Protein AF-A0A453S1I5-F1 (afdb_monomer_lite)

Foldseek 3Di:
DDDDPPPPVVVVVPDDDPVVVLVVVLVVLVVVLVVVLVVCVVVLNLVVSQVVLVVSCVVNDPDLQAQDLSLLSNLVSCVSVVVLVSNVVSLVGHHDHYDDLVSLLSNLLSNLVSCVSVVVLVSSLVSLLCNLQPDDPDDDPSNLLSVLVNLLSCCLPVVARDDRDPNRDPNSNVVSCVSNVLSVVLSVQSVVLDLVSSVVSCVVCVVVCVVSVNNVSSVSSSVSSLVVQVVVCVVVDVDDQLVRSCVSNVHPDSVVSVVSVVVNVVVCVVVVPD

pLDDT: mean 84.27, std 15.62, range [31.03, 96.5]

Organism: Aegilops tauschii subsp. strangulata (NCBI:txid200361)

Secondary structure (DSSP, 8-state):
-PPP--SSSSGGGSSS-HHHHHHHHHHHHHHHHHHHHHHHHHTT-THHHHHHHHHHHHHH-SSTTEE-HHHHHHHHHHHHTT-HHHHHHHHSS---EES-HHHHHHHHHHHHHHHHHTT-HHHHHHHHHHHHHS--SS--HHHHHHHHHHHHHHHHHTSSPPPPPTTS-HHHHHHHHHHTHHHHHHHHHHHT--HHHHHHHHHHTHHHHHHTT-HHHHHHHHHHHHHHHHHHHHHH-SS--HHHHHHHTT-S-HHHHHHHHHHHHHHHHHHT--

Structure (mmCIF, N/CA/C/O backbone):
data_AF-A0A453S1I5-F1
#
_entry.id   AF-A0A453S1I5-F1
#
loop_
_atom_site.group_PDB
_atom_site.id
_atom_site.type_symbol
_atom_site.label_atom_id
_atom_site.label_alt_id
_atom_site.label_comp_id
_atom_site.label_asym_id
_atom_site.label_entity_id
_atom_site.label_seq_id
_atom_site.pdbx_PDB_ins_code
_atom_site.Cartn_x
_atom_site.Cartn_y
_atom_site.Cartn_z
_atom_site.occupancy
_atom_site.B_iso_or_equiv
_atom_site.auth_seq_id
_atom_site.auth_comp_id
_atom_site.auth_asym_id
_atom_site.auth_atom_id
_atom_site.pdbx_PDB_model_num
ATOM 1 N N . MET A 1 1 ? 29.021 0.061 -60.636 1.00 33.00 1 MET A N 1
ATOM 2 C CA . MET A 1 1 ? 29.621 -1.187 -60.122 1.00 33.00 1 MET A CA 1
ATOM 3 C C . MET A 1 1 ? 29.792 -1.017 -58.623 1.00 33.00 1 MET A C 1
ATOM 5 O O . MET A 1 1 ? 30.740 -0.377 -58.191 1.00 33.00 1 MET A O 1
ATOM 9 N N . CYS A 1 2 ? 28.789 -1.451 -57.859 1.00 31.03 2 CYS A N 1
ATOM 10 C CA . CYS A 1 2 ? 28.791 -1.376 -56.400 1.00 31.03 2 CYS A CA 1
ATOM 11 C C . CYS A 1 2 ? 29.617 -2.536 -55.847 1.00 31.03 2 CYS A C 1
ATOM 13 O O . CYS A 1 2 ? 29.356 -3.690 -56.179 1.00 31.03 2 CYS A O 1
ATOM 15 N N . VAL A 1 3 ? 30.615 -2.215 -55.030 1.00 35.34 3 VAL A N 1
ATOM 16 C CA . VAL A 1 3 ? 31.376 -3.195 -54.252 1.00 35.34 3 VAL A CA 1
ATOM 17 C C . VAL A 1 3 ? 30.499 -3.638 -53.065 1.00 35.34 3 VAL A C 1
ATOM 19 O O . VAL A 1 3 ? 29.876 -2.767 -52.452 1.00 35.34 3 VAL A O 1
ATOM 22 N N . PRO A 1 4 ? 30.389 -4.939 -52.734 1.00 39.00 4 PRO A N 1
ATOM 23 C CA . PRO A 1 4 ? 29.477 -5.413 -51.692 1.00 39.00 4 PRO A CA 1
ATOM 24 C C . PRO A 1 4 ? 29.973 -5.061 -50.281 1.00 39.00 4 PRO A C 1
ATOM 26 O O . PRO A 1 4 ? 31.120 -5.328 -49.923 1.00 39.00 4 PRO A O 1
ATOM 29 N N . CYS A 1 5 ? 29.076 -4.510 -49.462 1.00 37.03 5 CYS A N 1
ATOM 30 C CA . CYS A 1 5 ? 29.245 -4.208 -48.036 1.00 37.03 5 CYS A CA 1
ATOM 31 C C . CYS A 1 5 ? 29.129 -5.457 -47.130 1.00 37.03 5 CYS A C 1
ATOM 33 O O . CYS A 1 5 ? 28.515 -5.380 -46.072 1.00 37.03 5 CYS A O 1
ATOM 35 N N . ASP A 1 6 ? 29.719 -6.596 -47.498 1.00 37.53 6 ASP A N 1
ATOM 36 C CA . ASP A 1 6 ? 29.609 -7.832 -46.694 1.00 37.53 6 ASP A CA 1
ATOM 37 C C . ASP A 1 6 ? 30.812 -8.095 -45.769 1.00 37.53 6 ASP A C 1
ATOM 39 O O . ASP A 1 6 ? 30.768 -8.984 -44.924 1.00 37.53 6 ASP A O 1
ATOM 43 N N . TYR A 1 7 ? 31.869 -7.277 -45.830 1.00 33.84 7 TYR A N 1
ATOM 44 C CA . TYR A 1 7 ? 33.097 -7.511 -45.049 1.00 33.84 7 TYR A CA 1
ATOM 45 C C . TYR A 1 7 ? 33.178 -6.799 -43.684 1.00 33.84 7 TYR A C 1
ATOM 47 O O . TYR A 1 7 ? 34.130 -7.010 -42.936 1.00 33.84 7 TYR A O 1
ATOM 55 N N . GLN A 1 8 ? 32.193 -5.972 -43.314 1.00 37.44 8 GLN A N 1
ATOM 56 C CA . GLN A 1 8 ? 32.179 -5.268 -42.014 1.00 37.44 8 GLN A CA 1
ATOM 57 C C . GLN A 1 8 ? 31.390 -6.012 -40.919 1.00 37.44 8 GLN A C 1
ATOM 59 O O . GLN A 1 8 ? 31.561 -5.716 -39.737 1.00 37.44 8 GLN A O 1
ATOM 64 N N . ILE A 1 9 ? 30.567 -7.007 -41.275 1.00 41.44 9 ILE A N 1
ATOM 65 C CA . ILE A 1 9 ? 29.753 -7.757 -40.300 1.00 41.44 9 ILE A CA 1
ATOM 66 C C . ILE A 1 9 ? 30.555 -8.899 -39.645 1.00 41.44 9 ILE A C 1
ATOM 68 O O . ILE A 1 9 ? 30.316 -9.224 -38.481 1.00 41.44 9 ILE A O 1
ATOM 72 N N . GLU A 1 10 ? 31.565 -9.462 -40.316 1.00 34.84 10 GLU A N 1
ATOM 73 C CA . GLU A 1 10 ? 32.378 -10.539 -39.728 1.00 34.84 10 GLU A CA 1
ATOM 74 C C . GLU A 1 10 ? 33.423 -10.064 -38.707 1.00 34.84 10 GLU A C 1
ATOM 76 O O . GLU A 1 10 ? 33.754 -10.815 -37.787 1.00 34.84 10 GLU A O 1
ATOM 81 N N . LEU A 1 11 ? 33.889 -8.809 -38.766 1.00 37.41 11 LEU A N 1
ATOM 82 C CA . LEU A 1 11 ? 34.898 -8.325 -37.811 1.00 37.41 11 LEU A CA 1
ATOM 83 C C . LEU A 1 11 ? 34.343 -8.098 -36.393 1.00 37.41 11 LEU A C 1
ATOM 85 O O . LEU A 1 11 ? 35.086 -8.196 -35.415 1.00 37.41 11 LEU A O 1
ATOM 89 N N . PHE A 1 12 ? 33.034 -7.867 -36.243 1.00 39.38 12 PHE A N 1
ATOM 90 C CA . PHE A 1 12 ? 32.409 -7.719 -34.921 1.00 39.38 12 PHE A CA 1
ATOM 91 C C . PHE A 1 12 ? 32.260 -9.046 -34.163 1.00 39.38 12 PHE A C 1
ATOM 93 O O . PHE A 1 12 ? 32.072 -9.037 -32.944 1.00 39.38 12 PHE A O 1
ATOM 100 N N . ARG A 1 13 ? 32.385 -10.193 -34.847 1.00 40.38 13 ARG A N 1
ATOM 101 C CA . ARG A 1 13 ? 32.317 -11.521 -34.216 1.00 40.38 13 ARG A CA 1
ATOM 102 C C . ARG A 1 13 ? 33.610 -11.946 -33.513 1.00 40.38 13 ARG A C 1
ATOM 104 O O . ARG A 1 13 ? 33.546 -12.878 -32.717 1.00 40.38 13 ARG A O 1
ATOM 111 N N . PHE A 1 14 ? 34.744 -11.279 -33.754 1.00 42.91 14 PHE A N 1
ATOM 112 C CA . PHE A 1 14 ? 36.062 -11.786 -33.334 1.00 42.91 14 PHE A CA 1
ATOM 113 C C . PHE A 1 14 ? 36.835 -10.955 -32.293 1.00 42.91 14 PHE A C 1
ATOM 115 O O . PHE A 1 14 ? 37.891 -11.402 -31.856 1.00 42.91 14 PHE A O 1
ATOM 122 N N . VAL A 1 15 ? 36.341 -9.793 -31.840 1.00 48.66 15 VAL A N 1
ATOM 123 C CA . VAL A 1 15 ? 37.152 -8.878 -30.991 1.00 48.66 15 VAL A CA 1
ATOM 124 C C . VAL A 1 15 ? 36.616 -8.680 -29.563 1.00 48.66 15 VAL A C 1
ATOM 126 O O . VAL A 1 15 ? 37.317 -8.146 -28.705 1.00 48.66 15 VAL A O 1
ATOM 129 N N . LEU A 1 16 ? 35.414 -9.162 -29.233 1.00 41.72 16 LEU A N 1
ATOM 130 C CA . LEU A 1 16 ? 34.872 -9.041 -27.874 1.00 41.72 16 LEU A CA 1
ATOM 131 C C . LEU A 1 16 ? 34.527 -10.420 -27.289 1.00 41.72 16 LEU A C 1
ATOM 133 O O . LEU A 1 16 ? 33.795 -11.175 -27.925 1.00 41.72 16 LEU A O 1
ATOM 137 N N . PRO A 1 17 ? 35.008 -10.765 -26.074 1.00 50.12 17 PRO A N 1
ATOM 138 C CA . PRO A 1 17 ? 34.586 -11.983 -25.392 1.00 50.12 17 PRO A CA 1
ATOM 139 C C . PRO A 1 17 ? 33.056 -12.034 -25.327 1.00 50.12 17 PRO A C 1
ATOM 141 O O . PRO A 1 17 ? 32.424 -11.008 -25.077 1.00 50.12 17 PRO A O 1
ATOM 144 N N . ARG A 1 18 ? 32.452 -13.215 -25.523 1.00 49.75 18 ARG A N 1
ATOM 145 C CA . ARG A 1 18 ? 30.986 -13.431 -25.525 1.00 49.75 18 ARG A CA 1
ATOM 146 C C . ARG A 1 18 ? 30.254 -12.707 -24.378 1.00 49.75 18 ARG A C 1
ATOM 148 O O . ARG A 1 18 ? 29.182 -12.161 -24.606 1.00 49.75 18 ARG A O 1
ATOM 155 N N . ALA A 1 19 ? 30.876 -12.627 -23.198 1.00 51.28 19 ALA A N 1
ATOM 156 C CA . ALA A 1 19 ? 30.374 -11.909 -22.021 1.00 51.28 19 ALA A CA 1
ATOM 157 C C . ALA A 1 19 ? 30.339 -10.366 -22.164 1.00 51.28 19 ALA A C 1
ATOM 159 O O . ALA A 1 19 ? 29.473 -9.698 -21.606 1.00 51.28 19 ALA A O 1
ATOM 160 N N . LYS A 1 20 ? 31.261 -9.763 -22.927 1.00 47.16 20 LYS A N 1
ATOM 161 C CA . LYS A 1 20 ? 31.232 -8.320 -23.235 1.00 47.16 20 LYS A CA 1
ATOM 162 C C . LYS A 1 20 ? 30.172 -7.986 -24.286 1.00 47.16 20 LYS A C 1
ATOM 164 O O . LYS A 1 20 ? 29.556 -6.930 -24.193 1.00 47.16 20 LYS A O 1
ATOM 169 N N . LEU A 1 21 ? 29.929 -8.883 -25.245 1.00 53.25 21 LEU A N 1
ATOM 170 C CA . LEU A 1 21 ? 28.853 -8.738 -26.237 1.00 53.25 21 LEU A CA 1
ATOM 171 C C . LEU A 1 21 ? 27.463 -8.877 -25.598 1.00 53.25 21 LEU A C 1
ATOM 173 O O . LEU A 1 21 ? 26.580 -8.079 -25.909 1.00 53.25 21 LEU A O 1
ATOM 177 N N . SER A 1 22 ? 27.278 -9.820 -24.665 1.00 61.75 22 SER A N 1
ATOM 178 C CA . SER A 1 22 ? 26.026 -9.945 -23.904 1.00 61.75 22 SER A CA 1
ATOM 179 C C . SER A 1 22 ? 25.762 -8.712 -23.037 1.00 61.75 22 SER A C 1
ATOM 181 O O . SER A 1 22 ? 24.656 -8.179 -23.066 1.00 61.75 22 SER A O 1
ATOM 183 N N . ASN A 1 23 ? 26.780 -8.185 -22.350 1.00 67.88 23 ASN A N 1
ATOM 184 C CA . ASN A 1 23 ? 26.629 -6.974 -21.537 1.00 67.88 23 ASN A CA 1
ATOM 185 C C . ASN A 1 23 ? 26.355 -5.723 -22.383 1.00 67.88 23 ASN A C 1
ATOM 187 O O . ASN A 1 23 ? 25.530 -4.895 -22.002 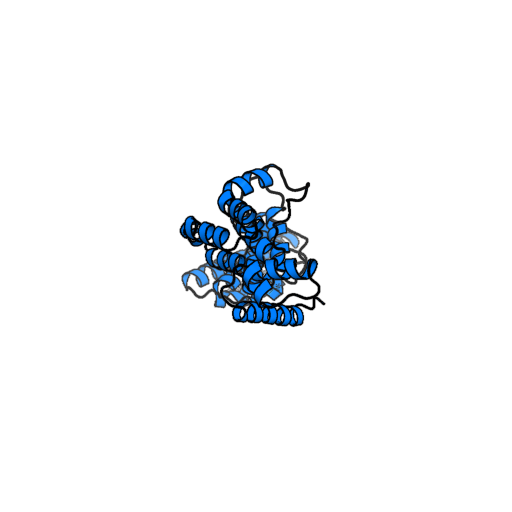1.00 67.88 23 ASN A O 1
ATOM 191 N N . LEU A 1 24 ? 26.989 -5.592 -23.553 1.00 74.38 24 LEU A N 1
ATOM 192 C CA . LEU A 1 24 ? 26.718 -4.483 -24.471 1.00 74.38 24 LEU A CA 1
ATOM 193 C C . LEU A 1 24 ? 25.280 -4.533 -25.006 1.00 74.38 24 LEU A C 1
ATOM 195 O O . LEU A 1 24 ? 24.612 -3.501 -25.072 1.00 74.38 24 LEU A O 1
ATOM 199 N N . PHE A 1 25 ? 24.785 -5.730 -25.335 1.00 80.12 25 PHE A N 1
ATOM 200 C CA . PHE A 1 25 ? 23.399 -5.937 -25.747 1.00 80.12 25 PHE A CA 1
ATOM 201 C C . PHE A 1 25 ? 22.411 -5.565 -24.633 1.00 80.12 25 PHE A C 1
ATOM 203 O O . PHE A 1 25 ? 21.478 -4.803 -24.883 1.00 80.12 25 PHE A O 1
ATOM 210 N N . VAL A 1 26 ? 22.640 -6.022 -23.396 1.00 81.25 26 VAL A N 1
ATOM 211 C CA . VAL A 1 26 ? 21.802 -5.661 -22.239 1.00 81.25 26 VAL A CA 1
ATOM 212 C C . VAL A 1 26 ? 21.777 -4.144 -22.042 1.00 81.25 26 VAL A C 1
ATOM 214 O O . VAL A 1 26 ? 20.698 -3.560 -21.976 1.00 81.25 26 VAL A O 1
ATOM 217 N N . CYS A 1 27 ? 22.933 -3.475 -22.052 1.00 82.25 27 CYS A N 1
ATOM 218 C CA . CYS A 1 27 ? 23.012 -2.015 -21.944 1.00 82.25 27 CYS A CA 1
ATOM 219 C C . CYS A 1 27 ? 22.236 -1.287 -23.054 1.00 82.25 27 CYS A C 1
ATOM 221 O O . CYS A 1 27 ? 21.551 -0.300 -22.778 1.00 82.25 27 CYS A O 1
ATOM 223 N N . ALA A 1 28 ? 22.302 -1.775 -24.296 1.00 85.44 28 ALA A N 1
ATOM 224 C CA . ALA A 1 28 ? 21.557 -1.198 -25.411 1.00 85.44 28 ALA A CA 1
ATOM 225 C C . ALA A 1 28 ? 20.039 -1.340 -25.216 1.00 85.44 28 ALA A C 1
ATOM 227 O O . ALA A 1 28 ? 19.308 -0.359 -25.363 1.00 85.44 28 ALA A O 1
ATOM 228 N N . VAL A 1 29 ? 19.560 -2.524 -24.818 1.00 87.06 29 VAL A N 1
ATOM 229 C CA . VAL A 1 29 ? 18.128 -2.756 -24.564 1.00 87.06 29 VAL A CA 1
ATOM 230 C C . VAL A 1 29 ? 17.637 -1.926 -23.377 1.00 87.06 29 VAL A C 1
ATOM 232 O O . VAL A 1 29 ? 16.562 -1.331 -23.462 1.00 87.06 29 VAL A O 1
ATOM 235 N N . LEU A 1 30 ? 18.429 -1.808 -22.306 1.00 87.38 30 LEU A N 1
ATOM 236 C CA . LEU A 1 30 ? 18.124 -0.923 -21.177 1.00 87.38 30 LEU A CA 1
ATOM 237 C C . LEU A 1 30 ? 17.976 0.536 -21.629 1.00 87.38 30 LEU A C 1
ATOM 239 O O . LEU A 1 30 ? 17.040 1.216 -21.210 1.00 87.38 30 LEU A O 1
ATOM 243 N N . ASN A 1 31 ? 18.860 1.014 -22.509 1.00 88.62 31 ASN A N 1
ATOM 244 C CA . ASN A 1 31 ? 18.779 2.376 -23.029 1.00 88.62 31 ASN A CA 1
ATOM 245 C C . ASN A 1 31 ? 17.524 2.589 -23.888 1.00 88.62 31 ASN A C 1
ATOM 247 O O . ASN A 1 31 ? 16.820 3.580 -23.708 1.00 88.62 31 ASN A O 1
ATOM 251 N N . VAL A 1 32 ? 17.194 1.637 -24.766 1.00 91.44 32 VAL A N 1
ATOM 252 C CA . VAL A 1 32 ? 15.965 1.688 -25.578 1.00 91.44 32 VAL A CA 1
ATOM 253 C C . VAL A 1 32 ? 14.719 1.707 -24.691 1.00 91.44 32 VAL A C 1
ATOM 255 O O . VAL A 1 32 ? 13.830 2.526 -24.912 1.00 91.44 32 VAL A O 1
ATOM 258 N N . CYS A 1 33 ? 14.659 0.864 -23.657 1.00 91.75 33 CYS A N 1
ATOM 259 C CA . CYS A 1 33 ? 13.536 0.850 -22.715 1.00 91.75 33 CYS A CA 1
ATOM 260 C C . CYS A 1 33 ? 13.411 2.176 -21.958 1.00 91.75 33 CYS A C 1
ATOM 262 O O . CYS A 1 33 ? 12.302 2.682 -21.790 1.00 91.75 33 CYS A O 1
ATOM 264 N N . ARG A 1 34 ? 14.539 2.778 -21.567 1.00 90.94 34 ARG A N 1
ATOM 265 C CA . ARG A 1 34 ? 14.565 4.084 -20.902 1.00 90.94 34 ARG A CA 1
ATOM 266 C C . ARG A 1 34 ? 14.057 5.202 -21.811 1.00 90.94 34 ARG A C 1
ATOM 268 O O . ARG A 1 34 ? 13.266 6.026 -21.357 1.00 90.94 34 ARG A O 1
ATOM 275 N N . VAL A 1 35 ? 14.485 5.232 -23.075 1.00 93.12 35 VAL A N 1
ATOM 276 C CA . VAL A 1 35 ? 13.990 6.203 -24.067 1.00 93.12 35 VAL A CA 1
ATOM 277 C C . VAL A 1 35 ? 12.496 5.997 -24.294 1.00 93.12 35 VAL A C 1
ATOM 279 O O . VAL A 1 35 ? 11.731 6.945 -24.159 1.00 93.12 35 VAL A O 1
ATOM 282 N N . LEU A 1 36 ? 12.058 4.753 -24.519 1.00 92.75 36 LEU A N 1
ATOM 283 C CA . LEU A 1 36 ? 10.642 4.425 -24.682 1.00 92.75 36 LEU A CA 1
ATOM 284 C C . LEU A 1 36 ? 9.811 4.893 -23.484 1.00 92.75 36 LEU A C 1
ATOM 286 O O . LEU A 1 36 ? 8.762 5.499 -23.674 1.00 92.75 36 LEU A O 1
ATOM 290 N N . LYS A 1 37 ? 10.281 4.639 -22.258 1.00 92.62 37 LYS A N 1
ATOM 291 C CA . LYS A 1 37 ? 9.646 5.111 -21.025 1.00 92.62 37 LYS A CA 1
ATOM 292 C C . LYS A 1 37 ? 9.493 6.632 -21.040 1.00 92.62 37 LYS A C 1
ATOM 294 O O . LYS A 1 37 ? 8.402 7.123 -20.774 1.00 92.62 37 LYS A O 1
ATOM 299 N N . ASN A 1 38 ? 10.556 7.370 -21.353 1.00 93.00 38 ASN A N 1
ATOM 300 C CA . ASN A 1 38 ? 10.517 8.832 -21.385 1.00 93.00 38 ASN A CA 1
ATOM 301 C C . ASN A 1 38 ? 9.509 9.352 -22.423 1.00 93.00 38 ASN A C 1
ATOM 303 O O . ASN A 1 38 ? 8.712 10.226 -22.097 1.00 93.00 38 ASN A O 1
ATOM 307 N N . GLU A 1 39 ? 9.475 8.762 -23.618 1.00 94.19 39 GLU A N 1
ATOM 308 C CA . GLU A 1 39 ? 8.518 9.119 -24.674 1.00 94.19 39 GLU A CA 1
ATOM 309 C C . GLU A 1 39 ? 7.068 8.856 -24.252 1.00 94.19 39 GLU A C 1
ATOM 311 O O . GLU A 1 39 ? 6.207 9.730 -24.353 1.00 94.19 39 GLU A O 1
ATOM 316 N N . VAL A 1 40 ? 6.766 7.670 -23.707 1.00 94.19 40 VAL A N 1
ATOM 317 C CA . VAL A 1 40 ? 5.390 7.368 -23.271 1.00 94.19 40 VAL A CA 1
ATOM 318 C C . VAL A 1 40 ? 4.958 8.204 -22.064 1.00 94.19 40 VAL A C 1
ATOM 320 O O . VAL A 1 40 ? 3.759 8.433 -21.901 1.00 94.19 40 VAL A O 1
ATOM 323 N N . MET A 1 41 ? 5.903 8.679 -21.241 1.00 92.69 41 MET A N 1
ATOM 324 C CA . MET A 1 41 ? 5.628 9.668 -20.192 1.00 92.69 41 MET A CA 1
ATOM 325 C C . MET A 1 41 ? 5.296 11.038 -20.786 1.00 92.69 41 MET A C 1
ATOM 327 O O . MET A 1 41 ? 4.296 11.626 -20.390 1.00 92.69 41 MET A O 1
ATOM 331 N N . GLN A 1 42 ? 6.077 11.529 -21.753 1.00 94.31 42 GLN A N 1
ATOM 332 C CA . GLN A 1 42 ? 5.811 12.816 -22.412 1.00 94.31 42 GLN A CA 1
ATOM 333 C C . GLN A 1 42 ? 4.462 12.824 -23.140 1.00 94.31 42 GLN A C 1
ATOM 335 O O . GLN A 1 42 ? 3.734 13.811 -23.100 1.00 94.31 42 GLN A O 1
ATOM 340 N N . LEU A 1 43 ? 4.091 11.695 -23.746 1.00 93.38 43 LEU A N 1
ATOM 341 C CA . LEU A 1 43 ? 2.804 11.516 -24.420 1.00 93.38 43 LEU A CA 1
ATOM 342 C C . LEU A 1 43 ? 1.628 11.257 -23.459 1.00 93.38 43 LEU A C 1
ATOM 344 O O . LEU A 1 43 ? 0.516 11.021 -23.929 1.00 93.38 43 LEU A O 1
ATOM 348 N N . ASN A 1 44 ? 1.848 11.244 -22.136 1.00 91.81 44 ASN A N 1
ATOM 349 C CA . ASN A 1 44 ? 0.849 10.879 -21.121 1.00 91.81 44 ASN A CA 1
ATOM 350 C C . ASN A 1 44 ? 0.144 9.532 -21.402 1.00 91.81 44 ASN A C 1
ATOM 352 O O . ASN A 1 44 ? -1.024 9.333 -21.064 1.00 91.81 44 ASN A O 1
ATOM 356 N N . ALA A 1 45 ? 0.855 8.576 -22.010 1.00 93.50 45 ALA A N 1
ATOM 357 C CA . ALA A 1 45 ? 0.325 7.279 -22.435 1.00 93.50 45 ALA A CA 1
ATOM 358 C C . ALA A 1 45 ? 1.124 6.096 -21.838 1.00 93.50 45 ALA A C 1
ATOM 360 O O . ALA A 1 45 ? 1.592 5.232 -22.590 1.00 93.50 45 ALA A O 1
ATOM 361 N N . PRO A 1 46 ? 1.246 5.989 -20.493 1.00 91.44 46 PRO A N 1
ATOM 362 C CA . PRO A 1 46 ? 2.072 4.984 -19.806 1.00 91.44 46 PRO A CA 1
ATOM 363 C C . PRO A 1 46 ? 1.735 3.538 -20.195 1.00 91.44 46 PRO A C 1
ATOM 365 O O . PRO A 1 46 ? 2.611 2.675 -20.236 1.00 91.44 46 PRO A O 1
ATOM 368 N N . ILE A 1 47 ? 0.469 3.278 -20.538 1.00 92.56 47 ILE A N 1
ATOM 369 C CA . ILE A 1 47 ? -0.029 1.953 -20.922 1.00 92.56 47 ILE A CA 1
ATOM 370 C C . ILE A 1 47 ? 0.697 1.370 -22.143 1.00 92.56 47 ILE A C 1
ATOM 372 O O . ILE A 1 47 ? 0.881 0.156 -22.225 1.00 92.56 47 ILE A O 1
ATOM 376 N N . ARG A 1 48 ? 1.167 2.222 -23.066 1.00 92.44 48 ARG A N 1
ATOM 377 C CA . ARG A 1 48 ? 1.858 1.789 -24.291 1.00 92.44 48 ARG A CA 1
ATOM 378 C C . ARG A 1 48 ? 3.226 1.168 -24.005 1.00 92.44 48 ARG A C 1
ATOM 380 O O . ARG A 1 48 ? 3.680 0.333 -24.779 1.00 92.44 48 ARG A O 1
ATOM 387 N N . GLY A 1 49 ? 3.861 1.529 -22.888 1.00 91.88 49 GLY A N 1
ATOM 388 C CA . GLY A 1 49 ? 5.158 0.977 -22.493 1.00 91.88 49 GLY A CA 1
ATOM 389 C C . GLY A 1 49 ? 5.076 -0.362 -21.752 1.00 91.88 49 GLY A C 1
ATOM 390 O O . GLY A 1 49 ? 6.072 -1.075 -21.695 1.00 91.88 49 GLY A O 1
ATOM 391 N N . ILE A 1 50 ? 3.906 -0.760 -21.233 1.00 92.50 50 ILE A N 1
ATOM 392 C CA . ILE A 1 50 ? 3.765 -1.956 -20.379 1.00 92.50 50 ILE A CA 1
ATOM 393 C C . ILE A 1 50 ? 4.146 -3.239 -21.125 1.00 92.50 50 ILE A C 1
ATOM 395 O O . ILE A 1 50 ? 4.983 -4.006 -20.654 1.00 92.50 50 ILE A O 1
ATOM 399 N N . ALA A 1 51 ? 3.544 -3.491 -22.290 1.00 92.19 51 ALA A N 1
ATOM 400 C CA . ALA A 1 51 ? 3.799 -4.716 -23.052 1.00 92.19 51 ALA A CA 1
ATOM 401 C C . ALA A 1 51 ? 5.267 -4.831 -23.523 1.00 92.19 51 ALA A C 1
ATOM 403 O O . ALA A 1 51 ? 5.869 -5.883 -23.287 1.00 92.19 51 ALA A O 1
ATOM 404 N N . PRO A 1 52 ? 5.863 -3.779 -24.124 1.00 92.38 52 PRO A N 1
ATOM 405 C CA . PRO A 1 52 ? 7.272 -3.785 -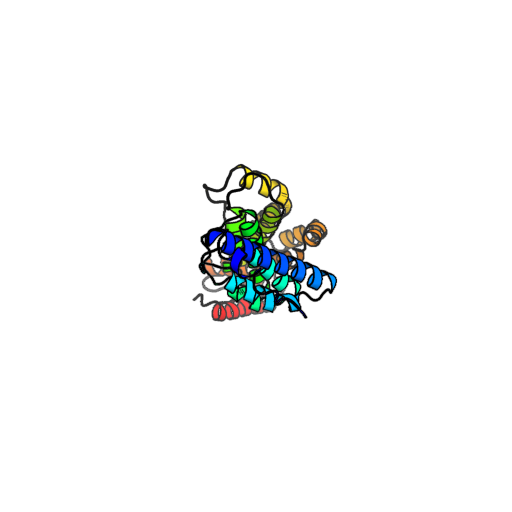24.510 1.00 92.38 52 PRO A CA 1
ATOM 406 C C . PRO A 1 52 ? 8.225 -3.998 -23.330 1.00 92.38 52 PRO A C 1
ATOM 408 O O . PRO A 1 52 ? 9.104 -4.855 -23.419 1.00 92.38 52 PRO A O 1
ATOM 411 N N . LEU A 1 53 ? 8.035 -3.288 -22.209 1.00 91.56 53 LEU A N 1
ATOM 412 C CA . LEU A 1 53 ? 8.914 -3.439 -21.044 1.00 91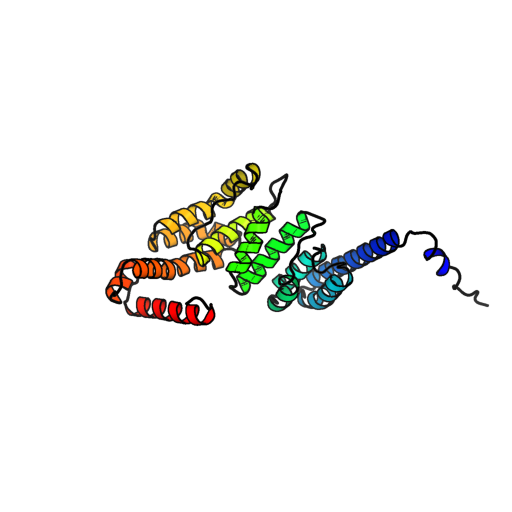.56 53 LEU A CA 1
ATOM 413 C C . LEU A 1 53 ? 8.772 -4.824 -20.410 1.00 91.56 53 LEU A C 1
ATOM 415 O O . LEU A 1 53 ? 9.781 -5.425 -20.057 1.00 91.56 53 LEU A O 1
ATOM 419 N N . ARG A 1 54 ? 7.561 -5.389 -20.341 1.00 91.31 54 ARG A N 1
ATOM 420 C CA . ARG A 1 54 ? 7.361 -6.765 -19.860 1.00 91.31 54 ARG A CA 1
ATOM 421 C C . ARG A 1 54 ? 8.119 -7.785 -20.709 1.00 91.31 54 ARG A C 1
ATOM 423 O O . ARG A 1 54 ? 8.713 -8.717 -20.174 1.00 91.31 54 ARG A O 1
ATOM 430 N N . ALA A 1 55 ? 8.090 -7.623 -22.031 1.00 89.62 55 ALA A N 1
ATOM 431 C CA . ALA A 1 55 ? 8.839 -8.486 -22.937 1.00 89.62 55 ALA A CA 1
ATOM 432 C C . ALA A 1 55 ? 10.357 -8.305 -22.771 1.00 89.62 55 ALA A C 1
ATOM 434 O O . ALA A 1 55 ? 11.094 -9.285 -22.842 1.00 89.62 55 ALA A O 1
ATOM 435 N N . ALA A 1 56 ? 10.817 -7.075 -22.528 1.00 90.00 56 ALA A N 1
ATOM 436 C CA . ALA A 1 56 ? 12.225 -6.776 -22.294 1.00 90.00 56 ALA A CA 1
ATOM 437 C C . ALA A 1 56 ? 12.742 -7.373 -20.976 1.00 90.00 56 ALA A C 1
ATOM 439 O O . ALA A 1 56 ? 13.799 -7.997 -20.992 1.00 90.00 56 ALA A O 1
ATOM 440 N N . VAL A 1 57 ? 11.980 -7.261 -19.877 1.00 89.12 57 VAL A N 1
ATOM 441 C CA . VAL A 1 57 ? 12.313 -7.871 -18.573 1.00 89.12 57 VAL A CA 1
ATOM 442 C C . VAL A 1 57 ? 12.595 -9.363 -18.749 1.00 89.12 57 VAL A C 1
ATOM 444 O O . VAL A 1 57 ? 13.701 -9.810 -18.468 1.00 89.12 57 VAL A O 1
ATOM 447 N N . ARG A 1 58 ? 11.658 -10.104 -19.353 1.00 85.88 58 ARG A N 1
ATOM 448 C CA . ARG A 1 58 ? 11.792 -11.556 -19.574 1.00 85.88 58 ARG A CA 1
ATOM 449 C C . ARG A 1 58 ? 12.956 -11.959 -20.483 1.00 85.88 58 ARG A C 1
ATOM 451 O O . ARG A 1 58 ? 13.388 -13.100 -20.431 1.00 85.88 58 ARG A O 1
ATOM 458 N N . LYS A 1 59 ? 13.408 -11.066 -21.371 1.00 85.94 59 LYS A N 1
ATOM 459 C CA . LYS A 1 59 ? 14.500 -11.347 -22.319 1.00 85.94 59 LYS A CA 1
ATOM 460 C C . LYS A 1 59 ? 15.881 -10.981 -21.783 1.00 85.94 59 LYS A C 1
ATOM 462 O O . LYS A 1 59 ? 16.861 -11.549 -22.249 1.00 85.94 59 LYS A O 1
ATOM 467 N N . ILE A 1 60 ? 15.963 -9.995 -20.892 1.00 84.81 60 ILE A N 1
ATOM 468 C CA . ILE A 1 60 ? 17.225 -9.555 -20.279 1.00 84.81 60 ILE A CA 1
ATOM 469 C C . ILE A 1 60 ? 17.559 -10.397 -19.054 1.00 84.81 60 ILE A C 1
ATOM 471 O O . ILE A 1 60 ? 18.730 -10.618 -18.764 1.00 84.81 60 ILE A O 1
ATOM 475 N N . GLN A 1 61 ? 16.534 -10.826 -18.327 1.00 82.69 61 GLN A N 1
ATOM 476 C CA . GLN A 1 61 ? 16.691 -11.602 -17.116 1.00 82.69 61 GLN A CA 1
ATOM 477 C C . GLN A 1 61 ? 17.378 -12.944 -17.416 1.00 82.69 61 GLN A C 1
ATOM 479 O O . GLN A 1 61 ? 16.917 -13.708 -18.263 1.00 82.69 61 GLN A O 1
ATOM 484 N N . THR A 1 62 ? 18.493 -13.212 -16.728 1.00 81.69 62 THR A N 1
ATOM 485 C CA . THR A 1 62 ? 19.263 -14.459 -16.901 1.00 81.69 62 THR A CA 1
ATOM 486 C C . THR A 1 62 ? 18.649 -15.604 -16.092 1.00 81.69 62 THR A C 1
ATOM 488 O O . THR A 1 62 ? 18.636 -16.745 -16.545 1.00 81.69 62 THR A O 1
ATOM 491 N N . SER A 1 63 ? 18.108 -15.280 -14.913 1.00 82.25 63 SER A N 1
ATOM 492 C CA . SER A 1 63 ? 17.384 -16.175 -14.004 1.00 82.25 63 SER A CA 1
ATOM 493 C C . SER A 1 63 ? 16.156 -15.454 -13.454 1.00 82.25 63 SER A C 1
ATOM 495 O O . SER A 1 63 ? 16.244 -14.257 -13.181 1.00 82.25 63 SER A O 1
ATOM 497 N N . SER A 1 64 ? 15.040 -16.161 -13.240 1.00 81.88 64 SER A N 1
ATOM 498 C CA . SER A 1 64 ? 13.820 -15.605 -12.622 1.00 81.88 64 SER A CA 1
ATOM 499 C C . SER A 1 64 ? 14.071 -14.957 -11.255 1.00 81.88 64 SER A C 1
ATOM 501 O O . SER A 1 64 ? 13.305 -14.101 -10.830 1.00 81.88 64 SER A O 1
ATOM 503 N N . GLU A 1 65 ? 15.176 -15.318 -10.606 1.00 85.62 65 GLU A N 1
ATOM 504 C CA . GLU A 1 65 ? 15.582 -14.816 -9.293 1.00 85.62 65 GLU A CA 1
ATOM 505 C C . GLU A 1 65 ? 16.349 -13.482 -9.345 1.00 85.62 65 GLU A C 1
ATOM 507 O O . GLU A 1 65 ? 16.599 -12.869 -8.304 1.00 85.62 65 GLU A O 1
ATOM 512 N N . GLN A 1 66 ? 16.727 -13.011 -10.541 1.00 87.19 66 GLN A N 1
ATOM 513 C CA . GLN A 1 66 ? 17.532 -11.802 -10.724 1.00 87.19 66 GLN A CA 1
ATOM 514 C C . GLN A 1 66 ? 16.680 -10.536 -10.864 1.00 87.19 66 GLN A C 1
ATOM 516 O O . GLN A 1 66 ? 15.885 -10.401 -11.800 1.00 87.19 66 GLN A O 1
ATOM 521 N N . LEU A 1 67 ? 16.937 -9.543 -10.008 1.00 87.31 67 LEU A N 1
ATOM 522 C CA . LEU A 1 67 ? 16.365 -8.207 -10.127 1.00 87.31 67 LEU A CA 1
ATOM 523 C C . LEU A 1 67 ? 17.092 -7.398 -11.201 1.00 87.31 67 LEU A C 1
ATOM 525 O O . LEU A 1 67 ? 18.228 -6.964 -11.019 1.00 87.31 67 LEU A O 1
ATOM 529 N N . THR A 1 68 ? 16.401 -7.098 -12.297 1.00 87.75 68 THR A N 1
ATOM 530 C CA . THR A 1 68 ? 16.924 -6.181 -13.320 1.00 87.75 68 THR A CA 1
ATOM 531 C C . THR A 1 68 ? 16.432 -4.746 -13.083 1.00 87.75 68 THR A C 1
ATOM 533 O O . THR A 1 68 ? 15.273 -4.576 -12.692 1.00 87.75 68 THR A O 1
ATOM 536 N N . PRO A 1 69 ? 17.170 -3.700 -13.503 1.00 84.50 69 PRO A N 1
ATOM 537 C CA . PRO A 1 69 ? 16.713 -2.305 -13.408 1.00 84.50 69 PRO A CA 1
ATOM 538 C C . PRO A 1 69 ? 15.345 -2.037 -14.071 1.00 84.50 69 PRO A C 1
ATOM 540 O O . PRO A 1 69 ? 14.583 -1.171 -13.642 1.00 84.50 69 PRO A O 1
ATOM 543 N N . LEU A 1 70 ? 14.989 -2.814 -15.106 1.00 89.94 70 LEU A N 1
ATOM 544 C CA . LEU A 1 70 ? 13.686 -2.715 -15.778 1.00 89.94 70 LEU A CA 1
ATOM 545 C C . LEU A 1 70 ? 12.490 -3.112 -14.912 1.00 89.94 70 LEU A C 1
ATOM 547 O O . LEU A 1 70 ? 11.383 -2.678 -15.220 1.00 89.94 70 LEU A O 1
ATOM 551 N N . HIS A 1 71 ? 12.681 -3.901 -13.849 1.00 91.50 71 HIS A N 1
ATOM 552 C CA . HIS A 1 71 ? 11.590 -4.288 -12.955 1.00 91.50 71 HIS A CA 1
ATOM 553 C C . HIS A 1 71 ? 10.954 -3.041 -12.332 1.00 91.50 71 HIS A C 1
ATOM 555 O O . HIS A 1 71 ? 9.742 -2.845 -12.414 1.00 91.50 71 HIS A O 1
ATOM 561 N N . ALA A 1 72 ? 11.780 -2.139 -11.794 1.00 91.31 72 ALA A N 1
ATOM 562 C CA . ALA A 1 72 ? 11.318 -0.880 -11.222 1.00 91.31 72 ALA A CA 1
ATOM 563 C C . ALA A 1 72 ? 10.610 0.006 -12.264 1.00 91.31 72 ALA A C 1
ATOM 565 O O . ALA A 1 72 ? 9.534 0.540 -11.991 1.00 91.31 72 ALA A O 1
ATOM 566 N N . GLU A 1 73 ? 11.172 0.136 -13.472 1.00 91.31 73 GLU A N 1
ATOM 567 C CA . GLU A 1 73 ? 10.569 0.947 -14.540 1.00 91.31 73 GLU A CA 1
ATOM 568 C C . GLU A 1 73 ? 9.226 0.374 -15.019 1.00 91.31 73 GLU A C 1
ATOM 570 O O . GLU A 1 73 ? 8.263 1.118 -15.212 1.00 91.31 73 GLU A O 1
ATOM 575 N N . TYR A 1 74 ? 9.132 -0.949 -15.156 1.00 93.62 74 TYR A N 1
ATOM 576 C CA . TYR A 1 74 ? 7.903 -1.648 -15.518 1.00 93.62 74 TYR A CA 1
ATOM 577 C C . TYR A 1 74 ? 6.797 -1.443 -14.476 1.00 93.62 74 TYR A C 1
ATOM 579 O O . TYR A 1 74 ? 5.668 -1.087 -14.831 1.00 93.62 74 TYR A O 1
ATOM 587 N N . LEU A 1 75 ? 7.114 -1.621 -13.189 1.00 94.75 75 LEU A N 1
ATOM 588 C CA . LEU A 1 75 ? 6.153 -1.429 -12.099 1.00 94.75 75 LEU A CA 1
ATOM 589 C C . LEU A 1 75 ? 5.685 0.028 -12.015 1.00 94.75 75 LEU A C 1
ATOM 591 O O . LEU A 1 75 ? 4.493 0.274 -11.825 1.00 94.75 75 LEU A O 1
ATOM 595 N N . MET A 1 76 ? 6.584 0.990 -12.240 1.00 94.12 76 MET A N 1
ATOM 596 C CA . MET A 1 76 ? 6.235 2.410 -12.316 1.00 94.12 76 MET A CA 1
ATOM 597 C C . MET A 1 76 ? 5.209 2.682 -13.428 1.00 94.12 76 MET A C 1
ATOM 599 O O . MET A 1 76 ? 4.198 3.341 -13.179 1.00 94.12 76 MET A O 1
ATOM 603 N N . LEU A 1 77 ? 5.411 2.142 -14.638 1.00 94.06 77 LEU A N 1
ATOM 604 C CA . LEU A 1 77 ? 4.437 2.283 -15.730 1.00 94.06 77 LEU A CA 1
ATOM 605 C C . LEU A 1 77 ? 3.089 1.638 -15.391 1.00 94.06 77 LEU A C 1
ATOM 607 O O . LEU A 1 77 ? 2.042 2.226 -15.667 1.00 94.06 77 LEU A O 1
ATOM 611 N N . CYS A 1 78 ? 3.103 0.455 -14.770 1.00 95.44 78 CYS A N 1
ATOM 612 C CA . CYS A 1 78 ? 1.883 -0.227 -14.334 1.00 95.44 78 CYS A CA 1
ATOM 613 C C . CYS A 1 78 ? 1.101 0.608 -13.314 1.00 95.44 78 CYS A C 1
ATOM 615 O O . CYS A 1 78 ? -0.127 0.687 -13.398 1.00 95.44 78 CYS A O 1
ATOM 617 N N . LEU A 1 79 ? 1.803 1.255 -12.381 1.00 94.19 79 LEU A N 1
ATOM 618 C CA . LEU A 1 79 ? 1.212 2.124 -11.368 1.00 94.19 79 LEU A CA 1
ATOM 619 C C . LEU A 1 79 ? 0.561 3.362 -12.004 1.00 94.19 79 LEU A C 1
ATOM 621 O O . LEU A 1 79 ? -0.603 3.648 -11.724 1.00 94.19 79 LEU A O 1
ATOM 625 N N . LEU A 1 80 ? 1.276 4.049 -12.901 1.00 93.88 80 LEU A N 1
ATOM 626 C CA . LEU A 1 80 ? 0.785 5.252 -13.587 1.00 93.88 80 LEU A CA 1
ATOM 627 C C . LEU A 1 80 ? -0.398 4.956 -14.517 1.00 93.88 80 LEU A C 1
ATOM 629 O O . LEU A 1 80 ? -1.363 5.715 -14.558 1.00 93.88 80 LEU A O 1
ATOM 633 N N . ALA A 1 81 ? -0.370 3.822 -15.220 1.00 94.06 81 ALA A N 1
ATOM 634 C CA . ALA A 1 81 ? -1.477 3.367 -16.064 1.00 94.06 81 ALA A CA 1
ATOM 635 C C . ALA A 1 81 ? -2.648 2.750 -15.273 1.00 94.06 81 ALA A C 1
ATOM 637 O O . ALA A 1 81 ? -3.644 2.344 -15.876 1.00 94.06 81 ALA A O 1
ATOM 638 N N . LYS A 1 82 ? -2.524 2.623 -13.942 1.00 93.50 82 LYS A N 1
ATOM 639 C CA . LYS A 1 82 ? -3.472 1.926 -13.052 1.00 93.50 82 LYS A CA 1
ATOM 640 C C . LYS A 1 82 ? -3.744 0.468 -13.465 1.00 93.50 82 LYS A C 1
ATOM 642 O O . LYS A 1 82 ? -4.813 -0.077 -13.199 1.00 93.50 82 LYS A O 1
ATOM 647 N N . GLN A 1 83 ? -2.772 -0.185 -14.102 1.00 93.81 83 GLN A N 1
ATOM 648 C CA . GLN A 1 83 ? -2.841 -1.582 -14.543 1.00 93.81 83 GLN A CA 1
ATOM 649 C C . GLN A 1 83 ? -2.143 -2.508 -13.539 1.00 93.81 83 GLN A C 1
ATOM 651 O O . GLN A 1 83 ? -1.137 -3.150 -13.834 1.00 93.81 83 GLN A O 1
ATOM 656 N N . TYR A 1 84 ? -2.695 -2.603 -12.329 1.00 93.50 84 TYR A N 1
ATOM 657 C CA . TYR A 1 84 ? -2.088 -3.358 -11.223 1.00 93.50 84 TYR A CA 1
ATOM 658 C C . TYR A 1 84 ? -1.953 -4.860 -11.503 1.00 93.50 84 TYR A C 1
ATOM 660 O O . TYR A 1 84 ? -0.960 -5.473 -11.121 1.00 93.50 84 TYR A O 1
ATOM 668 N N . LYS A 1 85 ? -2.918 -5.450 -12.222 1.00 91.81 85 LYS A N 1
ATOM 669 C CA . LYS A 1 85 ? -2.887 -6.872 -12.605 1.00 91.81 85 LYS A CA 1
ATOM 670 C C . LYS A 1 85 ? -1.685 -7.216 -13.486 1.00 91.81 85 LYS A C 1
ATOM 672 O O . LYS A 1 85 ? -1.153 -8.310 -13.368 1.00 91.81 85 LYS A O 1
ATOM 677 N N . ALA A 1 86 ? -1.248 -6.291 -14.343 1.00 91.06 86 ALA A N 1
ATOM 678 C CA . ALA A 1 86 ? -0.055 -6.498 -15.158 1.00 91.06 86 ALA A CA 1
ATOM 679 C C . ALA A 1 86 ? 1.211 -6.521 -14.287 1.00 91.06 86 ALA A C 1
ATOM 681 O O . ALA A 1 86 ? 2.097 -7.335 -14.525 1.00 91.06 86 ALA A O 1
ATOM 682 N N . GLY A 1 87 ? 1.275 -5.681 -13.250 1.00 89.75 87 GLY A N 1
ATOM 683 C CA . GLY A 1 87 ? 2.401 -5.649 -12.315 1.00 89.75 87 GLY A CA 1
ATOM 684 C C . GLY A 1 87 ? 2.590 -6.950 -11.530 1.00 89.75 87 GLY A C 1
ATOM 685 O O . GLY A 1 87 ? 3.724 -7.326 -11.254 1.00 89.75 87 GLY A O 1
ATOM 686 N N . LEU A 1 88 ? 1.503 -7.674 -11.232 1.00 90.94 88 LEU A N 1
ATOM 687 C CA . LEU A 1 88 ? 1.564 -8.931 -10.474 1.00 90.94 88 LEU A CA 1
ATOM 688 C C . LEU A 1 88 ? 2.455 -9.990 -11.123 1.00 90.94 88 LEU A C 1
ATOM 690 O O . LEU A 1 88 ? 3.142 -10.697 -10.402 1.00 90.94 88 LEU A O 1
ATOM 694 N N . SER A 1 89 ? 2.518 -10.047 -12.457 1.00 86.50 89 SER A N 1
ATOM 695 C CA . SER A 1 89 ? 3.296 -11.077 -13.160 1.00 86.50 89 SER A CA 1
ATOM 696 C C . SER A 1 89 ? 4.804 -11.010 -12.920 1.00 86.50 89 SER A C 1
ATOM 698 O O . SER A 1 89 ? 5.509 -11.862 -13.429 1.00 86.50 89 SER A O 1
ATOM 700 N N . VAL A 1 90 ? 5.283 -9.929 -12.305 1.00 86.94 90 VAL A N 1
ATOM 701 C CA . VAL A 1 90 ? 6.690 -9.706 -11.952 1.00 86.94 90 VAL A CA 1
ATOM 702 C C . VAL A 1 90 ? 6.873 -9.694 -10.427 1.00 86.94 90 VAL A C 1
ATOM 704 O O . VAL A 1 90 ? 7.966 -9.915 -9.934 1.00 86.94 90 VAL A O 1
ATOM 707 N N . LEU A 1 91 ? 5.803 -9.431 -9.667 1.00 89.44 91 LEU A N 1
ATOM 708 C CA . LEU A 1 91 ? 5.815 -9.410 -8.198 1.00 89.44 91 LEU A CA 1
ATOM 709 C C . LEU A 1 91 ? 5.536 -10.778 -7.564 1.00 89.44 91 LEU A C 1
ATOM 711 O O . LEU A 1 91 ? 5.541 -10.887 -6.338 1.00 89.44 91 LEU A O 1
ATOM 715 N N . GLU A 1 92 ? 5.152 -11.764 -8.370 1.00 85.50 92 GLU A N 1
ATOM 716 C CA . GLU A 1 92 ? 4.937 -13.148 -7.940 1.00 85.50 92 GLU A CA 1
ATOM 717 C C . GLU A 1 92 ? 6.202 -14.003 -8.077 1.00 85.50 92 GLU A C 1
ATOM 719 O O . GLU A 1 92 ? 6.242 -15.077 -7.489 1.00 85.50 92 GLU A O 1
ATOM 724 N N . ASP A 1 93 ? 7.219 -13.513 -8.792 1.00 83.12 93 ASP A N 1
ATOM 725 C CA . ASP A 1 93 ? 8.519 -14.167 -8.902 1.00 83.12 93 ASP A CA 1
ATOM 726 C C . ASP A 1 93 ? 9.354 -13.891 -7.635 1.00 83.12 93 ASP A C 1
ATOM 728 O O . ASP A 1 93 ? 9.408 -12.758 -7.141 1.00 83.12 93 ASP A O 1
ATOM 732 N N . ASP A 1 94 ? 10.014 -14.925 -7.108 1.00 80.62 94 ASP A N 1
ATOM 733 C CA . ASP A 1 94 ? 10.896 -14.807 -5.947 1.00 80.62 94 ASP A CA 1
ATOM 734 C C . ASP A 1 94 ? 12.263 -14.259 -6.379 1.00 80.62 94 ASP A C 1
ATOM 736 O O . ASP A 1 94 ? 13.015 -14.916 -7.095 1.00 80.62 94 ASP A O 1
ATOM 740 N N . ILE A 1 95 ? 12.582 -13.037 -5.949 1.00 84.75 95 ILE A N 1
ATOM 741 C CA . ILE A 1 95 ? 13.808 -12.328 -6.330 1.00 84.75 95 ILE A CA 1
ATOM 742 C C . ILE A 1 95 ? 14.832 -12.393 -5.193 1.00 84.75 95 ILE A C 1
ATOM 744 O O . ILE A 1 95 ? 14.573 -11.894 -4.094 1.00 84.75 95 ILE A O 1
ATOM 748 N N . PHE A 1 96 ? 16.020 -12.929 -5.482 1.00 82.69 96 PHE A N 1
ATOM 749 C CA . PHE A 1 96 ? 17.117 -13.095 -4.519 1.00 82.69 96 PHE A CA 1
ATOM 750 C C . PHE A 1 96 ? 18.406 -12.376 -4.930 1.00 82.69 96 PHE A C 1
ATOM 752 O O . PHE A 1 96 ? 19.169 -11.950 -4.062 1.00 82.69 96 PHE A O 1
ATOM 759 N N . GLU A 1 97 ? 18.650 -12.195 -6.230 1.00 83.88 97 GLU A N 1
ATOM 760 C CA . GLU A 1 97 ? 19.876 -11.573 -6.734 1.00 83.88 97 GLU A CA 1
ATOM 761 C C . GLU A 1 97 ? 19.636 -10.099 -7.074 1.00 83.88 97 GLU A C 1
ATOM 763 O O . GLU A 1 97 ? 18.787 -9.758 -7.898 1.00 83.88 97 GLU A O 1
ATOM 768 N N . VAL A 1 98 ? 20.393 -9.204 -6.437 1.00 84.56 98 VAL A N 1
ATOM 769 C CA . VAL A 1 98 ? 20.259 -7.751 -6.600 1.00 84.56 98 VAL A CA 1
ATOM 770 C C . VAL A 1 98 ? 21.615 -7.144 -6.937 1.00 84.56 98 VAL A C 1
ATOM 772 O O . VAL A 1 98 ? 22.524 -7.164 -6.111 1.00 84.56 98 VAL A O 1
ATOM 775 N N . ASP A 1 99 ? 21.717 -6.523 -8.114 1.00 80.56 99 ASP A N 1
ATOM 776 C CA . ASP A 1 99 ? 22.945 -5.845 -8.548 1.00 80.56 99 ASP A CA 1
ATOM 777 C C . ASP A 1 99 ? 23.108 -4.460 -7.899 1.00 80.56 99 ASP A C 1
ATOM 779 O O . ASP A 1 99 ? 24.183 -4.104 -7.415 1.00 80.56 99 ASP A O 1
ATOM 783 N N . GLN A 1 100 ? 22.040 -3.650 -7.890 1.00 84.88 100 GLN A N 1
ATOM 784 C CA . GLN A 1 100 ? 22.068 -2.284 -7.361 1.00 84.88 100 GLN A CA 1
ATOM 785 C C . GLN A 1 100 ? 21.059 -2.089 -6.221 1.00 84.88 100 GLN A C 1
ATOM 787 O O . GLN A 1 100 ? 19.861 -2.308 -6.419 1.00 84.88 100 GLN A O 1
ATOM 792 N N . PRO A 1 101 ? 21.478 -1.547 -5.058 1.00 85.44 101 PRO A N 1
ATOM 793 C CA . PRO A 1 101 ? 20.568 -1.280 -3.941 1.00 85.44 101 PRO A CA 1
ATOM 794 C C . PRO A 1 101 ? 19.393 -0.366 -4.312 1.00 85.44 101 PRO A C 1
ATOM 796 O O . PRO A 1 101 ? 18.279 -0.541 -3.826 1.00 85.44 101 PRO A O 1
ATOM 799 N N . LYS A 1 102 ? 19.623 0.608 -5.204 1.00 88.12 102 LYS A N 1
ATOM 800 C CA . LYS A 1 102 ? 18.586 1.539 -5.672 1.00 88.12 102 LYS A CA 1
ATOM 801 C C . LYS A 1 102 ? 17.418 0.815 -6.346 1.00 88.12 102 LYS A C 1
ATOM 803 O O . LYS A 1 102 ? 16.267 1.188 -6.115 1.00 88.12 102 LYS A O 1
ATOM 808 N N . ASP A 1 103 ? 17.716 -0.200 -7.151 1.00 88.88 103 ASP A N 1
ATOM 809 C CA . ASP A 1 103 ? 16.704 -0.946 -7.895 1.00 88.88 103 ASP A CA 1
ATOM 810 C C . ASP A 1 103 ? 15.829 -1.760 -6.944 1.00 88.88 103 ASP A C 1
ATOM 812 O O . ASP A 1 103 ? 14.611 -1.783 -7.115 1.00 88.88 103 ASP A O 1
ATOM 816 N N . LEU A 1 104 ? 16.418 -2.310 -5.876 1.00 90.75 104 LEU A N 1
ATOM 817 C CA . LEU A 1 104 ? 15.678 -2.975 -4.803 1.00 90.75 104 LEU A CA 1
ATOM 818 C C . LEU A 1 104 ? 14.702 -2.024 -4.102 1.00 90.75 104 LEU A C 1
ATOM 820 O O . LEU A 1 104 ? 13.527 -2.356 -3.957 1.00 90.75 104 LEU A O 1
ATOM 824 N N . PHE A 1 105 ? 15.144 -0.825 -3.703 1.00 91.94 105 PHE A N 1
ATOM 825 C CA . PHE A 1 105 ? 14.253 0.139 -3.040 1.00 91.94 105 PHE A CA 1
ATOM 826 C C . PHE A 1 105 ? 13.067 0.532 -3.929 1.00 91.94 105 PHE A C 1
ATOM 828 O O . PHE A 1 105 ? 11.933 0.595 -3.450 1.00 91.94 105 PHE A O 1
ATOM 835 N N . LEU A 1 106 ? 13.310 0.783 -5.220 1.00 93.12 106 LEU A N 1
ATOM 836 C CA . LEU A 1 106 ? 12.254 1.144 -6.169 1.00 93.12 106 LEU A CA 1
ATOM 837 C C . LEU A 1 106 ? 11.312 -0.028 -6.455 1.00 93.12 106 LEU A C 1
ATOM 839 O O . LEU A 1 106 ? 10.096 0.165 -6.477 1.00 93.12 106 LEU A O 1
ATOM 843 N N . TYR A 1 107 ? 11.857 -1.231 -6.639 1.00 93.88 107 TYR A N 1
ATOM 844 C CA . TYR A 1 107 ? 11.084 -2.454 -6.830 1.00 93.88 107 TYR A CA 1
ATOM 845 C C . TYR A 1 107 ? 10.130 -2.694 -5.659 1.00 93.88 107 TYR A C 1
ATOM 847 O O . TYR A 1 107 ? 8.917 -2.785 -5.856 1.00 93.88 107 TYR A O 1
ATOM 855 N N . CYS A 1 108 ? 10.658 -2.696 -4.433 1.00 94.31 108 CYS A N 1
ATOM 856 C CA . CYS A 1 108 ? 9.863 -2.898 -3.229 1.00 94.31 108 CYS A CA 1
ATOM 857 C C . CYS A 1 108 ? 8.809 -1.798 -3.047 1.00 94.31 108 CYS A C 1
ATOM 859 O O . CYS A 1 108 ? 7.658 -2.098 -2.737 1.00 94.31 108 CYS A O 1
ATOM 861 N N . TYR A 1 109 ? 9.163 -0.528 -3.278 1.00 95.50 109 TYR A N 1
ATOM 862 C CA . TYR A 1 109 ? 8.229 0.588 -3.121 1.00 95.50 109 TYR A CA 1
ATOM 863 C C . TYR A 1 109 ? 7.077 0.539 -4.137 1.00 95.50 109 TYR A C 1
ATOM 865 O O . TYR A 1 109 ? 5.907 0.574 -3.748 1.00 95.50 109 TYR A O 1
ATOM 873 N N . TYR A 1 110 ? 7.373 0.413 -5.435 1.00 95.94 110 TYR A N 1
ATOM 874 C CA . TYR A 1 110 ? 6.327 0.350 -6.462 1.00 95.94 110 TYR A CA 1
ATOM 875 C C . TYR A 1 110 ? 5.512 -0.941 -6.373 1.00 95.94 110 TYR A C 1
ATOM 877 O O . TYR A 1 110 ? 4.289 -0.902 -6.524 1.00 95.94 110 TYR A O 1
ATOM 885 N N . GLY A 1 111 ? 6.159 -2.065 -6.062 1.00 95.44 111 GLY A N 1
ATOM 886 C CA . GLY A 1 111 ? 5.481 -3.333 -5.817 1.00 95.44 111 GLY A CA 1
ATOM 887 C C . GLY A 1 111 ? 4.506 -3.248 -4.645 1.00 95.44 111 GLY A C 1
ATOM 888 O O . GLY A 1 111 ? 3.347 -3.651 -4.767 1.00 95.44 111 GLY A O 1
ATOM 889 N N . ALA A 1 112 ? 4.923 -2.627 -3.539 1.00 96.25 112 ALA A N 1
ATOM 890 C CA . ALA A 1 112 ? 4.051 -2.381 -2.399 1.00 96.25 112 ALA A CA 1
ATOM 891 C C . ALA A 1 112 ? 2.847 -1.512 -2.775 1.00 96.25 112 ALA A C 1
ATOM 893 O O . ALA A 1 112 ? 1.722 -1.848 -2.414 1.00 96.25 112 ALA A O 1
ATOM 894 N N . MET A 1 113 ? 3.039 -0.433 -3.540 1.00 95.75 113 MET A N 1
ATOM 895 C CA . MET A 1 113 ? 1.930 0.421 -3.989 1.00 95.75 113 MET A CA 1
ATOM 896 C C . MET A 1 113 ? 0.916 -0.333 -4.859 1.00 95.75 113 MET A C 1
ATOM 898 O O . MET A 1 113 ? -0.289 -0.114 -4.724 1.00 95.75 113 MET A O 1
ATOM 902 N N . ILE A 1 114 ? 1.380 -1.244 -5.717 1.00 95.94 114 ILE A N 1
ATOM 903 C CA . ILE A 1 114 ? 0.510 -2.105 -6.529 1.00 95.94 114 ILE A CA 1
ATOM 904 C C . ILE A 1 114 ? -0.303 -3.043 -5.628 1.00 95.94 114 ILE A C 1
ATOM 906 O O . ILE A 1 114 ? -1.525 -3.129 -5.777 1.00 95.94 114 ILE A O 1
ATOM 910 N N . TYR A 1 115 ? 0.334 -3.700 -4.655 1.00 95.56 115 TYR A N 1
ATOM 911 C CA . TYR A 1 115 ? -0.373 -4.565 -3.707 1.00 95.56 115 TYR A CA 1
ATOM 912 C C . TYR A 1 115 ? -1.347 -3.795 -2.804 1.00 95.56 115 TYR A C 1
ATOM 914 O O . TYR A 1 115 ? -2.452 -4.284 -2.561 1.00 95.56 115 TYR A O 1
ATOM 922 N N . ILE A 1 116 ? -0.998 -2.578 -2.374 1.00 95.12 116 ILE A N 1
ATOM 923 C CA . ILE A 1 116 ? -1.896 -1.664 -1.651 1.00 95.12 116 ILE A CA 1
ATOM 924 C C . ILE A 1 116 ? -3.116 -1.321 -2.513 1.00 95.12 116 ILE A C 1
ATOM 926 O O . ILE A 1 116 ? -4.247 -1.417 -2.037 1.00 95.12 116 ILE A O 1
ATOM 930 N N . GLY A 1 117 ? -2.914 -0.980 -3.791 1.00 92.81 117 GLY A N 1
ATOM 931 C CA . GLY A 1 117 ? -4.002 -0.695 -4.735 1.00 92.81 117 GLY A CA 1
ATOM 932 C C . GLY A 1 117 ? -4.945 -1.885 -4.944 1.00 92.81 117 GLY A C 1
ATOM 933 O O . GLY A 1 117 ? -6.147 -1.704 -5.131 1.00 92.81 117 GLY A O 1
ATOM 934 N N . LEU A 1 118 ? -4.417 -3.107 -4.840 1.00 92.56 118 LEU A N 1
ATOM 935 C CA . LEU A 1 118 ? -5.173 -4.362 -4.893 1.00 92.56 118 LEU A CA 1
ATOM 936 C C . LEU A 1 118 ? -5.708 -4.829 -3.528 1.00 92.56 118 LEU A C 1
ATOM 938 O O . LEU A 1 118 ? -6.299 -5.905 -3.456 1.00 92.56 118 LEU A O 1
ATOM 942 N N . LYS A 1 119 ? -5.497 -4.058 -2.452 1.00 92.00 119 LYS A N 1
ATOM 943 C CA . LYS A 1 119 ? -5.840 -4.405 -1.058 1.00 92.00 119 LYS A CA 1
ATOM 944 C C . LYS A 1 119 ? -5.227 -5.723 -0.555 1.00 92.00 119 LYS A C 1
ATOM 946 O O . LYS A 1 119 ? -5.705 -6.303 0.416 1.00 92.00 119 LYS A O 1
ATOM 951 N N . LYS A 1 120 ? -4.135 -6.189 -1.168 1.00 92.81 120 LYS A N 1
ATOM 952 C CA . LYS A 1 120 ? -3.343 -7.340 -0.700 1.00 92.81 120 LYS A CA 1
ATOM 953 C C . LYS A 1 120 ? -2.312 -6.870 0.334 1.00 92.81 120 LYS A C 1
ATOM 955 O O . LYS A 1 120 ? -1.108 -6.890 0.084 1.00 92.81 120 LYS A O 1
ATOM 960 N N . PHE A 1 121 ? -2.788 -6.411 1.493 1.00 93.44 121 PHE A N 1
ATOM 961 C CA . PHE A 1 121 ? -1.956 -5.729 2.493 1.00 93.44 121 PHE A CA 1
ATOM 962 C C . PHE A 1 121 ? -0.822 -6.591 3.063 1.00 93.44 121 PHE A C 1
ATOM 964 O O . PHE A 1 121 ? 0.258 -6.067 3.304 1.00 93.44 121 PHE A O 1
ATOM 971 N N . ARG A 1 122 ? -1.020 -7.908 3.210 1.00 92.50 122 ARG A N 1
ATOM 972 C CA . ARG A 1 122 ? 0.017 -8.834 3.702 1.00 92.50 122 ARG A CA 1
ATOM 973 C C . ARG A 1 122 ? 1.276 -8.822 2.825 1.00 92.50 122 ARG A C 1
ATOM 975 O O . ARG A 1 122 ? 2.353 -8.510 3.315 1.00 92.50 122 ARG A O 1
ATOM 982 N N . LYS A 1 123 ? 1.112 -9.033 1.514 1.00 92.50 123 LYS A N 1
ATOM 983 C CA . LYS A 1 123 ? 2.219 -8.966 0.543 1.00 92.50 123 LYS A CA 1
ATOM 984 C C . LYS A 1 123 ? 2.810 -7.558 0.425 1.00 92.50 123 LYS A C 1
ATOM 986 O O . LYS A 1 123 ? 4.013 -7.396 0.250 1.00 92.50 123 LYS A O 1
ATOM 991 N N . ALA A 1 124 ? 1.978 -6.518 0.546 1.00 95.00 124 ALA A N 1
ATOM 992 C CA . ALA A 1 124 ? 2.475 -5.143 0.570 1.00 95.00 124 ALA A CA 1
ATOM 993 C C . ALA A 1 124 ? 3.405 -4.890 1.767 1.00 95.00 124 ALA A C 1
ATOM 995 O O . ALA A 1 124 ? 4.436 -4.241 1.603 1.00 95.00 124 ALA A O 1
ATOM 996 N N . LEU A 1 125 ? 3.060 -5.405 2.951 1.00 94.06 125 LEU A N 1
ATOM 997 C CA . LEU A 1 125 ? 3.889 -5.273 4.149 1.00 94.06 125 LEU A CA 1
ATOM 998 C C . LEU A 1 125 ? 5.227 -5.982 4.010 1.00 94.06 125 LEU A C 1
ATOM 1000 O O . LEU A 1 125 ? 6.227 -5.409 4.422 1.00 94.06 125 LEU A O 1
ATOM 1004 N N . GLU A 1 126 ? 5.264 -7.165 3.400 1.00 92.88 126 GLU A N 1
ATOM 1005 C CA . GLU A 1 126 ? 6.513 -7.891 3.137 1.00 92.88 126 GL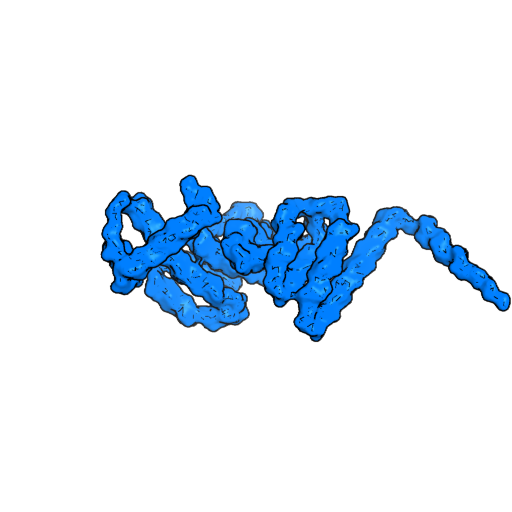U A CA 1
ATOM 1006 C C . GLU A 1 126 ? 7.473 -7.048 2.280 1.00 92.88 126 GLU A C 1
ATOM 1008 O O . GLU A 1 126 ? 8.627 -6.843 2.655 1.00 92.88 126 GLU A O 1
ATOM 1013 N N . LEU A 1 127 ? 6.983 -6.454 1.184 1.00 93.62 127 LEU A N 1
ATOM 1014 C CA . LEU A 1 127 ? 7.807 -5.582 0.338 1.00 93.62 127 LEU A CA 1
ATOM 1015 C C . LEU A 1 127 ? 8.232 -4.289 1.045 1.00 93.62 127 LEU A C 1
ATOM 1017 O O . LEU A 1 127 ? 9.382 -3.866 0.923 1.00 93.62 127 LEU A O 1
ATOM 1021 N N . LEU A 1 128 ? 7.330 -3.650 1.794 1.00 93.69 128 LEU A N 1
ATOM 1022 C CA . LEU A 1 128 ? 7.659 -2.438 2.551 1.00 93.69 128 LEU A CA 1
ATOM 1023 C C . LEU A 1 128 ? 8.678 -2.721 3.654 1.00 93.69 128 LEU A C 1
ATOM 1025 O O . LEU A 1 128 ? 9.600 -1.933 3.846 1.00 93.69 128 LEU A O 1
ATOM 1029 N N . HIS A 1 129 ? 8.543 -3.853 4.343 1.00 91.69 129 HIS A N 1
ATOM 1030 C CA . HIS A 1 129 ? 9.504 -4.315 5.337 1.00 91.69 129 HIS A CA 1
ATOM 1031 C C . HIS A 1 129 ? 10.880 -4.490 4.700 1.00 91.69 129 HIS A C 1
ATOM 1033 O O . HIS A 1 129 ? 11.842 -3.886 5.171 1.00 91.69 129 HIS A O 1
ATOM 1039 N N . ASN A 1 130 ? 10.956 -5.185 3.560 1.00 90.62 130 ASN A N 1
ATOM 1040 C CA . ASN A 1 130 ? 12.203 -5.367 2.815 1.00 90.62 130 ASN A CA 1
ATOM 1041 C C . ASN A 1 130 ? 12.845 -4.025 2.427 1.00 90.62 130 ASN A C 1
ATOM 1043 O O . ASN A 1 130 ? 14.052 -3.856 2.596 1.00 90.62 130 ASN A O 1
ATOM 1047 N N . ALA A 1 131 ? 12.052 -3.045 1.974 1.00 90.69 131 ALA A N 1
ATOM 1048 C CA . ALA A 1 131 ? 12.546 -1.708 1.633 1.00 90.69 131 ALA A CA 1
ATOM 1049 C C . ALA A 1 131 ? 13.134 -0.952 2.833 1.00 90.69 131 ALA A C 1
ATOM 1051 O O . ALA A 1 131 ? 14.060 -0.161 2.658 1.00 90.69 131 ALA A O 1
ATOM 1052 N N . VAL A 1 132 ? 12.595 -1.154 4.036 1.00 88.69 132 VAL A N 1
ATOM 1053 C CA . VAL A 1 132 ? 13.044 -0.439 5.238 1.00 88.69 132 VAL A CA 1
ATOM 1054 C C . VAL A 1 132 ? 14.191 -1.166 5.945 1.00 88.69 132 VAL A C 1
ATOM 1056 O O . VAL A 1 132 ? 15.039 -0.523 6.562 1.00 88.69 132 VAL A O 1
ATOM 1059 N N . THR A 1 133 ? 14.260 -2.493 5.839 1.00 88.19 133 THR A N 1
ATOM 1060 C CA . THR A 1 133 ? 15.343 -3.283 6.440 1.00 88.19 133 THR A CA 1
ATOM 1061 C C . THR A 1 133 ? 16.571 -3.442 5.553 1.00 88.19 133 THR A C 1
ATOM 1063 O O . THR A 1 133 ? 17.609 -3.878 6.052 1.00 88.19 133 THR A O 1
ATOM 1066 N N . ALA A 1 134 ? 16.469 -3.124 4.260 1.00 86.44 134 ALA A N 1
ATOM 1067 C CA . ALA A 1 134 ? 17.595 -3.208 3.342 1.00 86.44 134 ALA A CA 1
ATOM 1068 C C . ALA A 1 134 ? 18.773 -2.332 3.820 1.00 86.44 134 ALA A C 1
ATOM 1070 O O . ALA A 1 134 ? 18.566 -1.214 4.307 1.00 86.44 134 ALA A O 1
ATOM 1071 N N . PRO A 1 135 ? 20.021 -2.819 3.696 1.00 82.12 135 PRO A N 1
ATOM 1072 C CA . PRO A 1 135 ? 21.191 -2.084 4.149 1.00 82.12 135 PRO A CA 1
ATOM 1073 C C . PRO A 1 135 ? 21.334 -0.772 3.370 1.00 82.12 135 PRO A C 1
ATOM 1075 O O . PRO A 1 135 ? 21.308 -0.745 2.140 1.00 82.12 135 PRO A O 1
ATOM 1078 N N . MET A 1 136 ? 21.504 0.327 4.102 1.00 81.00 136 MET A N 1
ATOM 1079 C CA . MET A 1 136 ? 21.623 1.672 3.545 1.00 81.00 136 MET A CA 1
ATOM 1080 C C . MET A 1 136 ? 22.751 2.438 4.237 1.00 81.00 136 MET A C 1
ATOM 1082 O O . MET A 1 136 ? 22.821 2.478 5.466 1.00 81.00 136 MET A O 1
ATOM 1086 N N . SER A 1 137 ? 23.640 3.032 3.440 1.00 78.38 137 SER A N 1
ATOM 1087 C CA . SER A 1 137 ? 24.743 3.876 3.917 1.00 78.38 137 SER A CA 1
ATOM 1088 C C . SER A 1 137 ? 24.289 5.307 4.222 1.00 78.38 137 SER A C 1
ATOM 1090 O O . SER A 1 137 ? 24.809 5.939 5.137 1.00 78.38 137 SER A O 1
ATOM 1092 N N . SER A 1 138 ? 23.289 5.801 3.493 1.00 79.56 138 SER A N 1
ATOM 1093 C CA . SER A 1 138 ? 22.666 7.114 3.666 1.00 79.56 138 SER A CA 1
ATOM 1094 C C . SER A 1 138 ? 21.140 7.012 3.596 1.00 79.56 138 SER A C 1
ATOM 1096 O O . SER A 1 138 ? 20.591 6.033 3.085 1.00 79.56 138 SER A O 1
ATOM 1098 N N . LEU A 1 139 ? 20.439 8.012 4.144 1.00 82.88 139 LEU A N 1
ATOM 1099 C CA . LEU A 1 139 ? 18.978 8.049 4.129 1.00 82.88 139 LEU A CA 1
ATOM 1100 C C . LEU A 1 139 ? 18.446 8.325 2.716 1.00 82.88 139 LEU A C 1
ATOM 1102 O O . LEU A 1 139 ? 18.784 9.335 2.106 1.00 82.88 139 LEU A O 1
ATOM 1106 N N . ASN A 1 140 ? 17.558 7.454 2.237 1.00 87.44 140 ASN A N 1
ATOM 1107 C CA . ASN A 1 140 ? 16.905 7.589 0.940 1.00 87.44 140 ASN A CA 1
ATOM 1108 C C . ASN A 1 140 ? 15.473 8.107 1.111 1.00 87.44 140 ASN A C 1
ATOM 1110 O O . ASN A 1 140 ? 14.710 7.568 1.914 1.00 87.44 140 ASN A O 1
ATOM 1114 N N . ALA A 1 141 ? 15.066 9.079 0.289 1.00 90.00 141 ALA A N 1
ATOM 1115 C CA . ALA A 1 141 ? 13.691 9.593 0.283 1.00 90.00 141 ALA A CA 1
ATOM 1116 C C . ALA A 1 141 ? 12.650 8.491 -0.007 1.00 90.00 141 ALA A C 1
ATOM 1118 O O . ALA A 1 141 ? 11.576 8.477 0.587 1.00 90.00 141 ALA A O 1
ATOM 1119 N N . ILE A 1 142 ? 13.001 7.518 -0.859 1.00 91.50 142 ILE A N 1
ATOM 1120 C CA . ILE A 1 142 ? 12.150 6.357 -1.176 1.00 91.50 142 ILE A CA 1
ATOM 1121 C C . ILE A 1 142 ? 11.854 5.545 0.090 1.00 91.50 142 ILE A C 1
ATOM 1123 O O . ILE A 1 142 ? 10.711 5.169 0.330 1.00 91.50 142 ILE A O 1
ATOM 1127 N N . THR A 1 143 ? 12.868 5.308 0.925 1.00 91.06 143 THR A N 1
ATOM 1128 C CA . THR A 1 143 ? 12.723 4.542 2.168 1.00 91.06 143 THR A CA 1
ATOM 1129 C C . THR A 1 143 ? 11.877 5.294 3.197 1.00 91.06 143 THR A C 1
ATOM 1131 O O . THR A 1 143 ? 11.090 4.670 3.903 1.00 91.06 143 THR A O 1
ATOM 1134 N N . VAL A 1 144 ? 11.976 6.628 3.250 1.00 92.19 144 VAL A N 1
ATOM 1135 C CA . VAL A 1 144 ? 11.111 7.462 4.104 1.00 92.19 144 VAL A CA 1
ATOM 1136 C C . VAL A 1 144 ? 9.645 7.323 3.679 1.00 92.19 144 VAL A C 1
ATOM 1138 O O . VAL A 1 144 ? 8.794 7.016 4.512 1.00 92.19 144 VAL A O 1
ATOM 1141 N N . GLU A 1 145 ? 9.346 7.458 2.385 1.00 93.25 145 GLU A N 1
ATOM 1142 C CA . GLU A 1 145 ? 7.986 7.281 1.852 1.00 93.25 145 GLU A CA 1
ATOM 1143 C C . GLU A 1 145 ? 7.452 5.853 2.017 1.00 93.25 145 GLU A C 1
ATOM 1145 O O . GLU A 1 145 ? 6.268 5.654 2.310 1.00 93.25 145 GLU A O 1
ATOM 1150 N N . ALA A 1 146 ? 8.320 4.851 1.861 1.00 94.06 146 ALA A N 1
ATOM 1151 C CA . ALA A 1 146 ? 7.988 3.459 2.131 1.00 94.06 146 ALA A CA 1
ATOM 1152 C C . ALA A 1 146 ? 7.622 3.263 3.608 1.00 94.06 146 ALA A C 1
ATOM 1154 O O . ALA A 1 146 ? 6.610 2.635 3.906 1.00 94.06 146 ALA A O 1
ATOM 1155 N N . TYR A 1 147 ? 8.382 3.851 4.535 1.00 93.19 147 TYR A N 1
ATOM 1156 C CA . TYR A 1 147 ? 8.121 3.711 5.966 1.00 93.19 147 TYR A CA 1
ATOM 1157 C C . TYR A 1 147 ? 6.810 4.383 6.402 1.00 93.19 147 TYR A C 1
ATOM 1159 O O . TYR A 1 147 ? 6.048 3.788 7.165 1.00 93.19 147 TYR A O 1
ATOM 1167 N N . LYS A 1 148 ? 6.472 5.559 5.851 1.00 94.94 148 LYS A N 1
ATOM 1168 C CA . LYS A 1 148 ? 5.151 6.189 6.059 1.00 94.94 148 LYS A CA 1
ATOM 1169 C C . LYS A 1 148 ? 4.017 5.220 5.702 1.00 94.94 148 LYS A C 1
ATOM 1171 O O . LYS A 1 148 ? 3.105 4.994 6.497 1.00 94.94 148 LYS A O 1
ATOM 1176 N N . LYS A 1 149 ? 4.102 4.585 4.527 1.00 95.44 149 LYS A N 1
ATOM 1177 C CA . LYS A 1 149 ? 3.108 3.602 4.059 1.00 95.44 149 LYS A CA 1
ATOM 1178 C C . LYS A 1 149 ? 3.149 2.304 4.866 1.00 95.44 149 LYS A C 1
ATOM 1180 O O . LYS A 1 149 ? 2.094 1.732 5.118 1.00 95.44 149 LYS A O 1
ATOM 1185 N N . TYR A 1 150 ? 4.324 1.870 5.320 1.00 95.19 150 TYR A N 1
ATOM 1186 C CA . TYR A 1 150 ? 4.487 0.697 6.182 1.00 95.19 150 TYR A CA 1
ATOM 1187 C C . TYR A 1 150 ? 3.710 0.854 7.487 1.00 95.19 150 TYR A C 1
ATOM 1189 O O . TYR A 1 150 ? 2.961 -0.048 7.857 1.00 95.19 150 TYR A O 1
ATOM 1197 N N . VAL A 1 151 ? 3.821 2.015 8.138 1.00 94.75 151 VAL A N 1
ATOM 1198 C CA . VAL A 1 151 ? 3.062 2.329 9.355 1.00 94.75 151 VAL A CA 1
ATOM 1199 C C . VAL A 1 151 ? 1.559 2.242 9.089 1.00 94.75 151 VAL A C 1
ATOM 1201 O O . VAL A 1 151 ? 0.864 1.500 9.780 1.00 94.75 151 VAL A O 1
ATOM 1204 N N . LEU A 1 152 ? 1.058 2.923 8.054 1.00 96.00 152 LEU A N 1
ATOM 1205 C CA . LEU A 1 152 ? -0.376 2.927 7.739 1.00 96.00 152 LEU A CA 1
ATOM 1206 C C . LEU A 1 152 ? -0.911 1.528 7.422 1.00 96.00 152 LEU A C 1
ATOM 1208 O O . LEU A 1 152 ? -1.933 1.114 7.964 1.00 96.00 152 LEU A O 1
ATOM 1212 N N . VAL A 1 153 ? -0.218 0.779 6.564 1.00 96.06 153 VAL A N 1
ATOM 1213 C CA . VAL A 1 153 ? -0.653 -0.567 6.175 1.00 96.06 153 VAL A CA 1
ATOM 1214 C C . VAL A 1 153 ? -0.566 -1.535 7.359 1.00 96.06 153 VAL A C 1
ATOM 1216 O O . VAL A 1 153 ? -1.439 -2.389 7.504 1.00 96.06 153 VAL A O 1
ATOM 1219 N N . SER A 1 154 ? 0.421 -1.374 8.248 1.00 94.56 154 SER A N 1
ATOM 1220 C CA . SER A 1 154 ? 0.530 -2.185 9.469 1.00 94.56 154 SER A CA 1
ATOM 1221 C C . SER A 1 154 ? -0.654 -1.930 10.401 1.00 94.56 154 SER A C 1
ATOM 1223 O O . SER A 1 154 ? -1.250 -2.866 10.928 1.00 94.56 154 SER A O 1
ATOM 1225 N N . LEU A 1 155 ? -1.071 -0.671 10.560 1.00 94.12 155 LEU A N 1
ATOM 1226 C CA . LEU A 1 155 ? -2.264 -0.340 11.344 1.00 94.12 155 LEU A CA 1
ATOM 1227 C C . LEU A 1 155 ? -3.542 -0.940 10.733 1.00 94.12 155 LEU A C 1
ATOM 1229 O O . LEU A 1 155 ? -4.375 -1.456 11.473 1.00 94.12 155 LEU A O 1
ATOM 1233 N N . ILE A 1 156 ? -3.668 -0.958 9.403 1.00 93.69 156 ILE A N 1
ATOM 1234 C CA . ILE A 1 156 ? -4.825 -1.559 8.715 1.00 93.69 156 ILE A CA 1
ATOM 1235 C C . ILE A 1 156 ? -4.861 -3.086 8.884 1.00 93.69 156 ILE A C 1
ATOM 1237 O O . ILE A 1 156 ? -5.929 -3.653 9.121 1.00 93.69 156 ILE A O 1
ATOM 1241 N N . GLN A 1 157 ? -3.716 -3.762 8.737 1.00 91.44 157 GLN A N 1
ATOM 1242 C CA . GLN A 1 157 ? -3.647 -5.226 8.712 1.00 91.44 157 GLN A CA 1
ATOM 1243 C C . GLN A 1 157 ? -3.566 -5.845 10.114 1.00 91.44 157 GLN A C 1
ATOM 1245 O O . GLN A 1 157 ? -4.341 -6.746 10.428 1.00 91.44 157 GLN A O 1
ATOM 1250 N N . SER A 1 158 ? -2.615 -5.405 10.942 1.00 87.44 158 SER A N 1
ATOM 1251 C CA . SER A 1 158 ? -2.340 -5.974 12.271 1.00 87.44 158 SER A CA 1
ATOM 1252 C C . SER A 1 158 ? -2.866 -5.112 13.419 1.00 87.44 158 SER A C 1
ATOM 1254 O O . SER A 1 158 ? -2.975 -5.594 14.548 1.00 87.44 158 SER A O 1
ATOM 1256 N N . GLY A 1 159 ? -3.201 -3.841 13.170 1.00 87.88 159 GLY A N 1
ATOM 1257 C CA . GLY A 1 159 ? -3.593 -2.895 14.222 1.00 87.88 159 GLY A CA 1
ATOM 1258 C C . GLY A 1 159 ? -2.436 -2.464 15.124 1.00 87.88 159 GLY A C 1
ATOM 1259 O O . GLY A 1 159 ? -2.671 -1.870 16.171 1.00 87.88 159 GLY A O 1
ATOM 1260 N N . GLN A 1 160 ? -1.202 -2.793 14.744 1.00 88.75 160 GLN A N 1
ATOM 1261 C CA . GLN A 1 160 ? 0.027 -2.425 15.437 1.00 88.75 160 GLN A CA 1
ATOM 1262 C C . GLN A 1 160 ? 1.169 -2.396 14.425 1.00 88.75 160 GLN A C 1
ATOM 1264 O O . GLN A 1 160 ? 1.216 -3.232 13.521 1.00 88.75 160 GLN A O 1
ATOM 1269 N N . VAL A 1 161 ? 2.096 -1.458 14.602 1.00 88.94 161 VAL A N 1
ATOM 1270 C CA . VAL A 1 161 ? 3.332 -1.384 13.820 1.00 88.94 161 VAL A CA 1
ATOM 1271 C C . VAL A 1 161 ? 4.377 -2.314 14.446 1.00 88.94 161 VAL A C 1
ATOM 1273 O O . VAL A 1 161 ? 4.719 -2.119 15.616 1.00 88.94 161 VAL A O 1
ATOM 1276 N N . PRO A 1 162 ? 4.900 -3.314 13.713 1.00 86.25 162 PRO A N 1
ATOM 1277 C CA . PRO A 1 162 ? 5.977 -4.156 14.216 1.00 86.25 162 PRO A CA 1
ATOM 1278 C C . PRO A 1 162 ? 7.229 -3.330 14.518 1.00 86.25 162 PRO A C 1
ATOM 1280 O O . PRO A 1 162 ? 7.605 -2.443 13.748 1.00 86.25 162 PRO A O 1
ATOM 1283 N N . SER A 1 163 ? 7.901 -3.638 15.627 1.00 83.12 163 SER A N 1
ATOM 1284 C CA . SER A 1 163 ? 9.203 -3.046 15.931 1.00 83.12 163 SER A CA 1
ATOM 1285 C C . SER A 1 163 ? 10.240 -3.469 14.896 1.00 83.12 163 SER A C 1
ATOM 1287 O O . SER A 1 163 ? 10.217 -4.606 14.422 1.00 83.12 163 SER A O 1
ATOM 1289 N N . PHE A 1 164 ? 11.196 -2.586 14.607 1.00 78.62 164 PHE A N 1
ATOM 1290 C CA . PHE A 1 164 ? 12.307 -2.936 13.733 1.00 78.62 164 PHE A CA 1
ATOM 1291 C C . PHE A 1 164 ? 13.061 -4.170 14.239 1.00 78.62 164 PHE A C 1
ATOM 1293 O O . PHE A 1 164 ? 13.339 -4.269 15.440 1.00 78.62 164 PHE A O 1
ATOM 1300 N N . PRO A 1 165 ? 13.437 -5.092 13.339 1.00 81.31 165 PRO A N 1
ATOM 1301 C CA . PRO A 1 165 ? 14.337 -6.171 13.690 1.00 81.31 165 PRO A CA 1
ATOM 1302 C C . PRO A 1 165 ? 15.674 -5.650 14.224 1.00 81.31 165 PRO A C 1
ATOM 1304 O O . PRO A 1 165 ? 16.165 -4.591 13.827 1.00 81.31 165 PRO A O 1
ATOM 1307 N N . LYS A 1 166 ? 16.311 -6.437 15.096 1.00 77.69 166 LYS A N 1
ATOM 1308 C CA . LYS A 1 166 ? 17.601 -6.078 15.713 1.00 77.69 166 LYS A CA 1
ATOM 1309 C C . LYS A 1 166 ? 18.729 -5.864 14.696 1.00 77.69 166 LYS A C 1
ATOM 1311 O O . LYS A 1 166 ? 19.679 -5.155 14.997 1.00 77.69 166 LYS A O 1
ATOM 1316 N N . TYR A 1 167 ? 18.623 -6.472 13.515 1.00 79.19 167 TYR A N 1
ATOM 1317 C CA . TYR A 1 167 ? 19.611 -6.361 12.442 1.00 79.19 167 TYR A CA 1
ATOM 1318 C C . TYR A 1 167 ? 19.463 -5.085 11.595 1.00 79.19 167 TYR A C 1
ATOM 1320 O O . TYR A 1 167 ? 20.310 -4.813 10.748 1.00 79.19 167 TYR A O 1
ATOM 1328 N N . THR A 1 168 ? 18.400 -4.297 11.784 1.00 79.44 168 THR A N 1
ATOM 1329 C CA . THR A 1 168 ? 18.232 -3.025 11.071 1.00 79.44 168 THR A CA 1
ATOM 1330 C C . THR A 1 168 ? 19.235 -1.997 11.593 1.00 79.44 168 THR A C 1
ATOM 1332 O O . THR A 1 168 ? 19.422 -1.866 12.802 1.00 79.44 168 THR A O 1
ATOM 1335 N N . SER A 1 169 ? 19.873 -1.240 10.695 1.00 75.12 169 SER A N 1
ATOM 1336 C CA . SER A 1 169 ? 20.899 -0.269 11.086 1.00 75.12 169 SER A CA 1
ATOM 1337 C C . SER A 1 169 ? 20.338 0.813 12.020 1.00 75.12 169 SER A C 1
ATOM 1339 O O . SER A 1 169 ? 19.244 1.345 11.814 1.00 75.12 169 SER A O 1
ATOM 1341 N N . SER A 1 170 ? 21.107 1.182 13.048 1.00 73.12 170 SER A N 1
ATOM 1342 C CA . SER A 1 170 ? 20.725 2.221 14.018 1.00 73.12 170 SER A CA 1
ATOM 1343 C C . SER A 1 170 ? 20.471 3.576 13.348 1.00 73.12 170 SER A C 1
ATOM 1345 O O . SER A 1 170 ? 19.548 4.303 13.724 1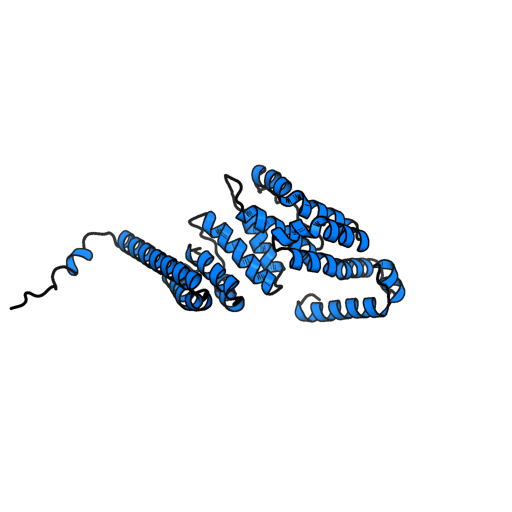.00 73.12 170 SER A O 1
ATOM 1347 N N . THR A 1 171 ? 21.235 3.884 12.296 1.00 71.06 171 THR A N 1
ATOM 1348 C CA . THR A 1 171 ? 21.039 5.058 11.441 1.00 71.06 171 THR A CA 1
ATOM 1349 C C . THR A 1 171 ? 19.663 5.049 10.778 1.00 71.06 171 THR A C 1
ATOM 1351 O O . THR A 1 171 ? 18.982 6.074 10.817 1.00 71.06 171 THR A O 1
ATOM 1354 N N . ALA A 1 172 ? 19.215 3.920 10.219 1.00 72.38 172 ALA A N 1
ATOM 1355 C CA . ALA A 1 172 ? 17.883 3.820 9.623 1.00 72.38 172 ALA A CA 1
ATOM 1356 C C . ALA A 1 172 ? 16.791 3.976 10.691 1.00 72.38 172 ALA A C 1
ATOM 1358 O O . ALA A 1 172 ? 15.899 4.809 10.537 1.00 72.38 172 ALA A O 1
ATOM 1359 N N . GLN A 1 173 ? 16.909 3.265 11.818 1.00 76.94 173 GLN A N 1
ATOM 1360 C CA . GLN A 1 173 ? 15.911 3.303 12.894 1.00 76.94 173 GLN A CA 1
ATOM 1361 C C . GLN A 1 173 ? 15.699 4.710 13.473 1.00 76.94 173 GLN A C 1
ATOM 1363 O O . GLN A 1 173 ? 14.561 5.101 13.734 1.00 76.94 173 GLN A O 1
ATOM 1368 N N . ARG A 1 174 ? 16.780 5.475 13.684 1.00 78.44 174 ARG A N 1
ATOM 1369 C CA . ARG A 1 174 ? 16.703 6.833 14.243 1.00 78.44 174 ARG A CA 1
ATOM 1370 C C . ARG A 1 174 ? 16.182 7.839 13.221 1.00 78.44 174 ARG A C 1
ATOM 1372 O O . ARG A 1 174 ? 15.254 8.584 13.516 1.00 78.44 174 ARG A O 1
ATOM 1379 N N . ASN A 1 175 ? 16.769 7.867 12.025 1.00 80.19 175 ASN A N 1
ATOM 1380 C CA . ASN A 1 175 ? 16.447 8.902 11.044 1.00 80.19 175 ASN A CA 1
ATOM 1381 C C . ASN A 1 175 ? 15.047 8.721 10.449 1.00 80.19 175 ASN A C 1
ATOM 1383 O O . ASN A 1 175 ? 14.346 9.711 10.265 1.00 80.19 175 ASN A O 1
ATOM 1387 N N . LEU A 1 176 ? 14.595 7.483 10.215 1.00 82.25 176 LEU A N 1
ATOM 1388 C CA . LEU A 1 176 ? 13.246 7.251 9.692 1.00 82.25 176 LEU A CA 1
ATOM 1389 C C . LEU A 1 176 ? 12.178 7.765 10.653 1.00 82.25 176 LEU A C 1
ATOM 1391 O O . LEU A 1 176 ? 11.293 8.494 10.221 1.00 82.25 176 LEU A O 1
ATOM 1395 N N . LYS A 1 177 ? 12.304 7.473 11.954 1.00 80.50 177 LYS A N 1
ATOM 1396 C CA . LYS A 1 177 ? 11.361 7.971 12.966 1.00 80.50 177 LYS A CA 1
ATOM 1397 C C . LYS A 1 177 ? 11.302 9.497 12.989 1.00 80.50 177 LYS A C 1
ATOM 1399 O O . LYS A 1 177 ? 10.206 10.044 12.955 1.00 80.50 177 LYS A O 1
ATOM 1404 N N . ASN A 1 178 ? 12.455 10.166 12.946 1.00 85.06 178 ASN A N 1
ATOM 1405 C CA . ASN A 1 178 ? 12.517 11.629 12.930 1.00 85.06 178 ASN A CA 1
ATOM 1406 C C . ASN A 1 178 ? 11.783 12.233 11.719 1.00 85.06 178 ASN A C 1
ATOM 1408 O O . ASN A 1 178 ? 11.072 13.223 11.860 1.00 85.06 178 ASN A O 1
ATOM 1412 N N . HIS A 1 179 ? 11.926 11.633 10.533 1.00 84.25 179 HIS A N 1
ATOM 1413 C CA . HIS A 1 179 ? 11.286 12.125 9.307 1.00 84.25 179 HIS A CA 1
ATOM 1414 C C . HIS A 1 179 ? 9.819 11.703 9.146 1.00 84.25 179 HIS A C 1
ATOM 1416 O O . HIS A 1 179 ? 9.126 12.225 8.274 1.00 84.25 179 HIS A O 1
ATOM 1422 N N . THR A 1 180 ? 9.327 10.771 9.963 1.00 88.81 180 THR A N 1
ATOM 1423 C CA . THR A 1 180 ? 7.946 10.270 9.895 1.00 88.81 180 THR A CA 1
ATOM 1424 C C . THR A 1 180 ? 7.210 10.405 11.225 1.00 88.81 180 THR A C 1
ATOM 1426 O O . THR A 1 180 ? 6.317 9.605 11.507 1.00 88.81 180 THR A O 1
ATOM 1429 N N . GLN A 1 181 ? 7.577 11.390 12.049 1.00 91.56 181 GLN A N 1
ATOM 1430 C CA . GLN A 1 181 ? 7.063 11.531 13.413 1.00 91.56 181 GLN A CA 1
ATOM 1431 C C . GLN A 1 181 ? 5.528 11.571 13.458 1.00 91.56 181 GLN A C 1
ATOM 1433 O O . GLN A 1 181 ? 4.933 10.814 14.212 1.00 91.56 181 GLN A O 1
ATOM 1438 N N . ILE A 1 182 ? 4.884 12.309 12.545 1.00 95.12 182 ILE A N 1
ATOM 1439 C CA . ILE A 1 182 ? 3.414 12.396 12.440 1.00 95.12 182 ILE A CA 1
ATOM 1440 C C . ILE A 1 182 ? 2.760 11.007 12.284 1.00 95.12 182 ILE A C 1
ATOM 1442 O O . ILE A 1 182 ? 1.703 10.742 12.849 1.00 95.12 182 ILE A O 1
ATOM 1446 N N . TYR A 1 183 ? 3.394 10.088 11.549 1.00 94.69 183 TYR A N 1
ATOM 1447 C CA . TYR A 1 183 ? 2.890 8.722 11.361 1.00 94.69 183 TYR A CA 1
ATOM 1448 C C . TYR A 1 183 ? 3.140 7.844 12.592 1.00 94.69 183 TYR A C 1
ATOM 1450 O O . TYR A 1 183 ? 2.328 6.976 12.912 1.00 94.69 183 TYR A O 1
ATOM 1458 N N . VAL A 1 184 ? 4.250 8.064 13.300 1.00 92.25 184 VAL A N 1
ATOM 1459 C CA . VAL A 1 184 ? 4.525 7.390 14.576 1.00 92.25 184 VAL A CA 1
ATOM 1460 C C . VAL A 1 184 ? 3.517 7.846 15.632 1.00 92.25 184 VAL A C 1
ATOM 1462 O O . VAL A 1 184 ? 2.929 7.007 16.312 1.00 92.25 184 VAL A O 1
ATOM 1465 N N . ASP A 1 185 ? 3.236 9.142 15.711 1.00 94.00 185 ASP A N 1
ATOM 1466 C CA . ASP A 1 185 ? 2.246 9.713 16.627 1.00 94.00 185 ASP A CA 1
ATOM 1467 C C . ASP A 1 185 ? 0.834 9.218 16.296 1.00 94.00 185 ASP A C 1
ATOM 1469 O O . ASP A 1 185 ? 0.100 8.820 17.200 1.00 94.00 185 ASP A O 1
ATOM 1473 N N . LEU A 1 186 ? 0.495 9.102 15.004 1.00 94.94 186 LEU A N 1
ATOM 1474 C CA . LEU A 1 186 ? -0.736 8.448 14.550 1.00 94.94 186 LEU A CA 1
ATOM 1475 C C . LEU A 1 186 ? -0.835 7.009 15.077 1.00 94.94 186 LEU A C 1
ATOM 1477 O O . LEU A 1 186 ? -1.896 6.597 15.534 1.00 94.94 186 LEU A O 1
ATOM 1481 N N . SER A 1 187 ? 0.258 6.239 15.033 1.00 93.81 187 SER A N 1
ATOM 1482 C CA . SER A 1 187 ? 0.267 4.860 15.539 1.00 93.81 187 SER A CA 1
ATOM 1483 C C . SER A 1 187 ? 0.071 4.784 17.056 1.00 93.81 187 SER A C 1
ATOM 1485 O O . SER A 1 187 ? -0.623 3.890 17.541 1.00 93.81 187 SER A O 1
ATOM 1487 N N . THR A 1 188 ? 0.619 5.749 17.797 1.00 93.25 188 THR A N 1
ATOM 1488 C CA . THR A 1 188 ? 0.429 5.876 19.247 1.00 93.25 188 THR A CA 1
ATOM 1489 C C . THR A 1 188 ? -1.016 6.248 19.574 1.00 93.25 188 THR A C 1
ATOM 1491 O O . THR A 1 188 ? -1.631 5.613 20.427 1.00 93.25 188 THR A O 1
ATOM 1494 N N . CYS A 1 189 ? -1.586 7.216 18.848 1.00 93.88 189 CYS A N 1
ATOM 1495 C CA . CYS A 1 189 ? -2.986 7.618 18.971 1.00 93.88 189 CYS A CA 1
ATOM 1496 C C . CYS A 1 189 ? -3.933 6.455 18.636 1.00 93.88 189 CYS A C 1
ATOM 1498 O O . CYS A 1 189 ? -4.855 6.175 19.390 1.00 93.88 189 CYS A O 1
ATOM 1500 N N . TYR A 1 190 ? -3.647 5.681 17.585 1.00 93.88 190 TYR A N 1
ATOM 1501 C CA . TYR A 1 190 ? -4.404 4.468 17.252 1.00 93.88 190 TYR A CA 1
ATOM 1502 C C . TYR A 1 190 ? -4.387 3.432 18.391 1.00 93.88 190 TYR A C 1
ATOM 1504 O O . TYR A 1 190 ? -5.365 2.715 18.613 1.00 93.88 190 TYR A O 1
ATOM 1512 N N . GLY A 1 191 ? -3.280 3.358 19.136 1.00 90.38 191 GLY A N 1
ATOM 1513 C CA . GLY A 1 191 ? -3.110 2.457 20.273 1.00 90.38 191 GLY A CA 1
ATOM 1514 C C . GLY A 1 191 ? -4.091 2.697 21.425 1.00 90.38 191 GLY A C 1
ATOM 1515 O O . GLY A 1 191 ? -4.426 1.733 22.114 1.00 90.38 191 GLY A O 1
ATOM 1516 N N . THR A 1 192 ? -4.597 3.926 21.603 1.00 89.12 192 THR A N 1
ATOM 1517 C CA . THR A 1 192 ? -5.541 4.269 22.687 1.00 89.12 192 THR A CA 1
ATOM 1518 C C . THR A 1 192 ? -6.911 3.620 22.504 1.00 89.12 192 THR A C 1
ATOM 1520 O O . THR A 1 192 ? -7.622 3.405 23.480 1.00 89.12 192 THR A O 1
ATOM 1523 N N . GLY A 1 193 ? -7.285 3.272 21.268 1.00 86.25 193 GLY A N 1
ATOM 1524 C CA . GLY A 1 193 ? -8.587 2.673 20.971 1.00 86.25 193 GLY A CA 1
ATOM 1525 C C . GLY A 1 193 ? -9.741 3.676 20.816 1.00 86.25 193 GLY A C 1
ATOM 1526 O O . GLY A 1 193 ? -10.836 3.241 20.466 1.00 86.25 193 GLY A O 1
ATOM 1527 N N . SER A 1 194 ? -9.500 4.980 21.002 1.00 89.88 194 SER A N 1
ATOM 1528 C CA . SER A 1 194 ? -10.511 6.044 20.888 1.00 89.88 194 SER A CA 1
ATOM 1529 C C . SER A 1 194 ? -10.676 6.533 19.444 1.00 89.88 194 SER A C 1
ATOM 1531 O O . SER A 1 194 ? -9.721 7.024 18.837 1.00 89.88 194 SER A O 1
ATOM 1533 N N . TYR A 1 195 ? -11.886 6.411 18.888 1.00 90.56 195 TYR A N 1
ATOM 1534 C CA . TYR A 1 195 ? -12.161 6.814 17.506 1.00 90.56 195 TYR A CA 1
ATOM 1535 C C . TYR A 1 195 ? -12.152 8.336 17.348 1.00 90.56 195 TYR A C 1
ATOM 1537 O O . TYR A 1 195 ? -11.533 8.853 16.418 1.00 90.56 195 TYR A O 1
ATOM 1545 N N . SER A 1 196 ? -12.783 9.055 18.282 1.00 91.25 196 SER A N 1
ATOM 1546 C CA . SER A 1 196 ? -12.868 10.522 18.264 1.00 91.25 196 SER A CA 1
ATOM 1547 C C . SER A 1 196 ? -11.495 11.192 18.288 1.00 91.25 196 SER A C 1
ATOM 1549 O O . SER A 1 196 ? -11.246 12.147 17.547 1.00 91.25 196 SER A O 1
ATOM 1551 N N . ASP A 1 197 ? -10.583 10.675 19.114 1.00 92.88 197 ASP A N 1
ATOM 1552 C CA . ASP A 1 197 ? -9.247 11.253 19.269 1.00 92.88 197 ASP A CA 1
ATOM 1553 C C . ASP A 1 197 ? -8.417 11.024 18.007 1.00 92.88 197 ASP A C 1
ATOM 1555 O O . ASP A 1 197 ? -7.736 11.934 17.528 1.00 92.88 197 ASP A O 1
ATOM 1559 N N . LEU A 1 198 ? -8.530 9.826 17.421 1.00 93.81 198 LEU A N 1
ATOM 1560 C CA . LEU A 1 198 ? -7.865 9.493 16.169 1.00 93.81 198 LEU A CA 1
ATOM 1561 C C . LEU A 1 198 ? -8.394 10.343 15.010 1.00 93.81 198 LEU A C 1
ATOM 1563 O O . LEU A 1 198 ? -7.606 10.859 14.216 1.00 93.81 198 LEU A O 1
ATOM 1567 N N . GLU A 1 199 ? -9.711 10.520 14.911 1.00 94.94 199 GLU A N 1
ATOM 1568 C CA . GLU A 1 199 ? -10.325 11.376 13.897 1.00 94.94 199 GLU A CA 1
ATOM 1569 C C . GLU A 1 199 ? -9.856 12.831 14.034 1.00 94.94 199 GLU A C 1
ATOM 1571 O O . GLU A 1 199 ? -9.414 13.431 13.051 1.00 94.94 199 GLU A O 1
ATOM 1576 N N . THR A 1 200 ? -9.855 13.371 15.254 1.00 95.75 200 THR A N 1
ATOM 1577 C CA . THR A 1 200 ? -9.393 14.738 15.544 1.00 95.75 200 THR A CA 1
ATOM 1578 C C . THR A 1 200 ? -7.914 14.921 15.197 1.00 95.75 200 THR A C 1
ATOM 1580 O O . THR A 1 200 ? -7.530 15.932 14.595 1.00 95.75 200 THR A O 1
ATOM 1583 N N . PHE A 1 201 ? -7.072 13.929 15.508 1.00 96.00 201 PHE A N 1
ATOM 1584 C CA . PHE A 1 201 ? -5.655 13.935 15.146 1.00 96.00 201 PHE A CA 1
ATOM 1585 C C . PHE A 1 201 ? -5.459 13.941 13.623 1.00 96.00 201 PHE A C 1
ATOM 1587 O O . PHE A 1 201 ? -4.637 14.702 13.102 1.00 96.00 201 PHE A O 1
ATOM 1594 N N . ILE A 1 202 ? -6.226 13.122 12.894 1.00 95.62 202 ILE A N 1
ATOM 1595 C CA . ILE A 1 202 ? -6.165 13.040 11.428 1.00 95.62 202 ILE A CA 1
ATOM 1596 C C . ILE A 1 202 ? -6.611 14.353 10.785 1.00 95.62 202 ILE A C 1
ATOM 1598 O O . ILE A 1 202 ? -5.975 14.803 9.832 1.00 95.62 202 ILE A O 1
ATOM 1602 N N . GLN A 1 203 ? -7.681 14.968 11.289 1.00 95.31 203 GLN A N 1
ATOM 1603 C CA . GLN A 1 203 ? -8.190 16.239 10.770 1.00 95.31 203 GLN A CA 1
ATOM 1604 C C . GLN A 1 203 ? -7.202 17.384 11.019 1.00 95.31 203 GLN A C 1
ATOM 1606 O O . GLN A 1 203 ? -6.909 18.141 10.096 1.00 95.31 203 GLN A O 1
ATOM 1611 N N . SER A 1 204 ? -6.612 17.449 12.215 1.00 96.50 204 SER A N 1
ATOM 1612 C CA . SER A 1 204 ? -5.595 18.454 12.565 1.00 96.50 204 SER A CA 1
ATOM 1613 C C . SER A 1 204 ? -4.333 18.364 11.698 1.00 96.50 204 SER A C 1
ATOM 1615 O O . SER A 1 204 ? -3.697 19.376 11.429 1.00 96.50 204 SER A O 1
ATOM 1617 N N . ASN A 1 205 ? -3.977 17.163 11.229 1.00 95.62 205 ASN A N 1
ATOM 1618 C CA . ASN A 1 205 ? -2.783 16.912 10.410 1.00 95.62 205 ASN A CA 1
ATOM 1619 C C . ASN A 1 205 ? -3.109 16.623 8.929 1.00 95.62 205 ASN A C 1
ATOM 1621 O O . ASN A 1 205 ? -2.277 16.076 8.199 1.00 95.62 205 ASN A O 1
ATOM 1625 N N . ALA A 1 206 ? -4.316 16.961 8.462 1.00 94.38 206 ALA A N 1
ATOM 1626 C CA . ALA A 1 206 ? -4.798 16.564 7.138 1.00 94.38 206 ALA A CA 1
ATOM 1627 C C . ALA A 1 206 ? -3.904 17.063 5.989 1.00 94.38 206 ALA A C 1
ATOM 1629 O O . ALA A 1 206 ? -3.657 16.316 5.042 1.00 94.38 206 ALA A O 1
ATOM 1630 N N . GLU A 1 207 ? -3.383 18.288 6.086 1.00 95.00 207 GLU A N 1
ATOM 1631 C CA . GLU A 1 207 ? -2.514 18.898 5.070 1.00 95.00 207 GLU A CA 1
ATOM 1632 C C . GLU A 1 207 ? -1.205 18.114 4.873 1.00 95.00 207 GLU A C 1
ATOM 1634 O O . GLU A 1 207 ? -0.798 17.849 3.738 1.00 95.00 207 GLU A O 1
ATOM 1639 N N . ALA A 1 208 ? -0.587 17.645 5.962 1.00 93.81 208 ALA A N 1
ATOM 1640 C CA . ALA A 1 208 ? 0.627 16.830 5.900 1.00 93.81 208 ALA A CA 1
ATOM 1641 C C . ALA A 1 208 ? 0.371 15.497 5.173 1.00 93.81 208 ALA A C 1
ATOM 1643 O O . ALA A 1 208 ? 1.125 15.099 4.283 1.00 93.81 208 ALA A O 1
ATOM 1644 N N . PHE A 1 209 ? -0.746 14.831 5.480 1.00 94.75 209 PHE A N 1
ATOM 1645 C CA . PHE A 1 209 ? -1.119 13.572 4.827 1.00 94.75 209 PHE A CA 1
ATOM 1646 C C . PHE A 1 209 ? -1.528 13.738 3.358 1.00 94.75 209 PHE A C 1
ATOM 1648 O O . PHE A 1 209 ? -1.359 12.806 2.564 1.00 94.75 209 PHE A O 1
ATOM 1655 N N . GLN A 1 210 ? -2.092 14.892 2.993 1.00 94.88 210 GLN A N 1
ATOM 1656 C CA . GLN A 1 210 ? -2.423 15.227 1.607 1.00 94.88 210 GLN A CA 1
ATOM 1657 C C . GLN A 1 210 ? -1.166 15.519 0.790 1.00 94.88 210 GLN A C 1
ATOM 1659 O O . GLN A 1 210 ? -1.033 14.984 -0.309 1.00 94.88 210 GLN A O 1
ATOM 1664 N N . THR A 1 211 ? -0.220 16.271 1.356 1.00 94.50 211 THR A N 1
ATOM 1665 C CA . THR A 1 211 ? 1.087 16.551 0.739 1.00 94.50 211 THR A CA 1
ATOM 1666 C C . THR A 1 211 ? 1.835 15.253 0.419 1.00 94.50 211 THR A C 1
ATOM 1668 O O . THR A 1 211 ? 2.359 15.075 -0.680 1.00 94.50 211 THR A O 1
ATOM 1671 N N . ASP A 1 212 ? 1.782 14.285 1.335 1.00 92.25 212 ASP A N 1
ATOM 1672 C CA . ASP A 1 212 ? 2.381 12.957 1.165 1.00 92.25 212 ASP A CA 1
ATOM 1673 C C . ASP A 1 212 ? 1.574 12.001 0.256 1.00 92.25 212 ASP A C 1
ATOM 1675 O O . ASP A 1 212 ? 1.971 10.852 0.048 1.00 92.25 212 ASP A O 1
ATOM 1679 N N . ASN A 1 213 ? 0.421 12.427 -0.275 1.00 93.31 213 ASN A N 1
ATOM 1680 C CA . ASN A 1 213 ? -0.515 11.600 -1.054 1.00 93.31 213 ASN A CA 1
ATOM 1681 C C . ASN A 1 213 ? -0.988 10.319 -0.332 1.00 93.31 213 ASN A C 1
ATOM 1683 O O . ASN A 1 213 ? -1.383 9.337 -0.964 1.00 93.31 213 ASN A O 1
ATOM 1687 N N . ASN A 1 214 ? -0.985 10.325 1.004 1.00 94.44 214 ASN A N 1
ATOM 1688 C CA . ASN A 1 214 ? -1.329 9.165 1.831 1.00 94.44 214 ASN A CA 1
ATOM 1689 C C . ASN A 1 214 ? -2.699 9.302 2.518 1.00 94.44 214 ASN A C 1
ATOM 1691 O O . ASN A 1 214 ? -3.157 8.360 3.163 1.00 94.44 214 ASN A O 1
ATOM 1695 N N . PHE A 1 215 ? -3.395 10.432 2.355 1.00 93.81 215 PHE A N 1
ATOM 1696 C CA . PHE A 1 215 ? -4.662 10.718 3.043 1.00 93.81 215 PHE A CA 1
ATOM 1697 C C . PHE A 1 215 ? -5.740 9.635 2.850 1.00 93.81 215 PHE A C 1
ATOM 1699 O O . PHE A 1 215 ? -6.454 9.283 3.788 1.00 93.81 215 PHE A O 1
ATOM 1706 N N . GLY A 1 216 ? -5.824 9.036 1.657 1.00 93.69 216 GLY A N 1
ATOM 1707 C CA . GLY A 1 216 ? -6.744 7.924 1.396 1.00 93.69 216 GLY A CA 1
ATOM 1708 C C . GLY A 1 216 ? -6.452 6.677 2.240 1.00 93.69 216 GLY A C 1
ATOM 1709 O O . GLY A 1 216 ? -7.384 6.011 2.685 1.00 93.69 216 GLY A O 1
ATOM 1710 N N . LEU A 1 217 ? -5.176 6.383 2.508 1.00 94.38 217 LEU A N 1
ATOM 1711 C CA . LEU A 1 217 ? -4.769 5.287 3.392 1.00 94.38 217 LEU A CA 1
ATOM 1712 C C . LEU A 1 217 ? -5.023 5.628 4.861 1.00 94.38 217 LEU A C 1
ATOM 1714 O O . LEU A 1 217 ? -5.484 4.773 5.606 1.00 94.38 217 LEU A O 1
ATOM 1718 N N . VAL A 1 218 ? -4.808 6.879 5.268 1.00 96.44 218 VAL A N 1
ATOM 1719 C CA . VAL A 1 218 ? -5.109 7.335 6.636 1.00 96.44 218 VAL A CA 1
ATOM 1720 C C . VAL A 1 218 ? -6.603 7.194 6.952 1.00 96.44 218 VAL A C 1
ATOM 1722 O O . VAL A 1 218 ? -6.969 6.700 8.015 1.00 96.44 218 VAL A O 1
ATOM 1725 N N . LYS A 1 219 ? -7.492 7.507 6.001 1.00 95.00 219 LYS A N 1
ATOM 1726 C CA . LYS A 1 219 ? -8.933 7.234 6.156 1.00 95.00 219 LYS A CA 1
ATOM 1727 C C . LYS A 1 219 ? -9.251 5.743 6.295 1.00 95.00 219 LYS A C 1
ATOM 1729 O O . LYS A 1 219 ? -10.182 5.378 7.015 1.00 95.00 219 LYS A O 1
ATOM 1734 N N . GLN A 1 220 ? -8.490 4.875 5.625 1.00 94.50 220 GLN A N 1
ATOM 1735 C CA . GLN A 1 220 ? -8.626 3.426 5.798 1.00 94.50 220 GLN A CA 1
ATOM 1736 C C . GLN A 1 220 ? -8.151 2.971 7.182 1.00 94.50 220 GLN A C 1
ATOM 1738 O O . GLN A 1 220 ? -8.800 2.100 7.751 1.00 94.50 220 GLN A O 1
ATOM 1743 N N . VAL A 1 221 ? -7.101 3.585 7.743 1.00 95.44 221 VAL A N 1
ATOM 1744 C CA . VAL A 1 221 ? -6.673 3.360 9.138 1.00 95.44 221 VAL A CA 1
ATOM 1745 C C . VAL A 1 221 ? -7.790 3.737 10.113 1.00 95.44 221 VAL A C 1
ATOM 1747 O O . VAL A 1 221 ? -8.154 2.938 10.969 1.00 95.44 221 VAL A O 1
ATOM 1750 N N . LEU A 1 222 ? -8.400 4.914 9.955 1.00 94.44 222 LEU A N 1
ATOM 1751 C CA . LEU A 1 222 ? -9.536 5.318 10.793 1.00 94.44 222 LEU A CA 1
ATOM 1752 C C . LEU A 1 222 ? -10.691 4.304 10.692 1.00 94.44 222 LEU A C 1
ATOM 1754 O O . LEU A 1 222 ? -11.213 3.829 11.695 1.00 94.44 222 LEU A O 1
ATOM 1758 N N . SER A 1 223 ? -11.017 3.876 9.470 1.00 91.00 223 SER A N 1
ATOM 1759 C CA . SER A 1 223 ? -12.070 2.880 9.227 1.00 91.00 223 SER A CA 1
ATOM 1760 C C . SER A 1 223 ? -11.741 1.489 9.792 1.00 91.00 223 SER A C 1
ATOM 1762 O O . SER A 1 223 ? -12.653 0.748 10.167 1.00 91.00 223 SER A O 1
ATOM 1764 N N . SER A 1 224 ? -10.460 1.096 9.845 1.00 91.38 224 SER A N 1
ATOM 1765 C CA . SER A 1 224 ? -10.046 -0.200 10.400 1.00 91.38 224 SER A CA 1
ATOM 1766 C C . SER A 1 224 ? -10.170 -0.258 11.921 1.00 91.38 224 SER A C 1
ATOM 1768 O O . SER A 1 224 ? -10.247 -1.357 12.475 1.00 91.38 224 SER A O 1
ATOM 1770 N N . MET A 1 225 ? -10.257 0.893 12.591 1.00 90.88 225 MET A N 1
ATOM 1771 C CA . MET A 1 225 ? -10.388 0.980 14.043 1.00 90.88 225 MET A CA 1
ATOM 1772 C C . MET A 1 225 ? -11.669 0.317 14.554 1.00 90.88 225 MET A C 1
ATOM 1774 O O . MET A 1 225 ? -11.601 -0.487 15.482 1.00 90.88 225 MET A O 1
ATOM 1778 N N . TYR A 1 226 ? -12.808 0.547 13.889 1.00 89.69 226 TYR A N 1
ATOM 1779 C CA . TYR A 1 226 ? -14.074 -0.119 14.219 1.00 89.69 226 TYR A CA 1
ATOM 1780 C C . TYR A 1 226 ? -13.931 -1.640 14.186 1.00 89.69 226 TYR A C 1
ATOM 1782 O O . TYR A 1 226 ? -14.232 -2.322 15.163 1.00 89.69 226 TYR A O 1
ATOM 1790 N N . LYS A 1 227 ? -13.380 -2.174 13.085 1.00 88.12 227 LYS A N 1
ATOM 1791 C CA . LYS A 1 227 ? -13.113 -3.612 12.943 1.00 88.12 227 LYS A CA 1
ATOM 1792 C C . LYS A 1 227 ? -12.232 -4.119 14.086 1.00 88.12 227 LYS A C 1
ATOM 1794 O O . LYS A 1 227 ? -12.510 -5.172 14.651 1.00 88.12 227 LYS A O 1
ATOM 1799 N N . ARG A 1 228 ? -11.174 -3.384 14.433 1.00 89.12 228 ARG A N 1
ATOM 1800 C CA . ARG A 1 228 ? -10.217 -3.787 15.469 1.00 89.12 228 ARG A CA 1
ATOM 1801 C C . ARG A 1 228 ? -10.831 -3.789 16.866 1.00 89.12 228 ARG A C 1
ATOM 1803 O O . ARG A 1 228 ? -10.599 -4.729 17.621 1.00 89.12 228 ARG A O 1
ATOM 1810 N N . ASN A 1 229 ? -11.609 -2.770 17.202 1.00 89.56 229 ASN A N 1
ATOM 1811 C CA . ASN A 1 229 ? -12.279 -2.672 18.493 1.00 89.56 229 ASN A CA 1
ATOM 1812 C C . ASN A 1 229 ? -13.343 -3.768 18.644 1.00 89.56 229 ASN A C 1
ATOM 1814 O O . ASN A 1 229 ? -13.367 -4.438 19.671 1.00 89.56 229 ASN A O 1
ATOM 1818 N N . ILE A 1 230 ? -14.120 -4.057 17.594 1.00 89.38 230 ILE A N 1
ATOM 1819 C CA . ILE A 1 230 ? -15.064 -5.189 17.592 1.00 89.38 230 ILE A CA 1
ATOM 1820 C C . ILE A 1 230 ? -14.320 -6.523 17.772 1.00 89.38 230 ILE A C 1
ATOM 1822 O O . ILE A 1 230 ? -14.714 -7.334 18.605 1.00 89.38 230 ILE A O 1
ATOM 1826 N N . GLN A 1 231 ? -13.202 -6.744 17.066 1.00 87.94 231 GLN A N 1
ATOM 1827 C CA . GLN A 1 231 ? -12.373 -7.947 17.257 1.00 87.94 231 GLN A CA 1
ATOM 1828 C C . GLN A 1 231 ? -11.870 -8.097 18.700 1.00 87.94 231 GLN A C 1
ATOM 1830 O O . GLN A 1 231 ? -11.828 -9.210 19.220 1.00 87.94 231 GLN A O 1
ATOM 1835 N N . ARG A 1 232 ? -11.505 -7.000 19.372 1.00 87.81 232 ARG A N 1
ATOM 1836 C CA . ARG A 1 232 ? -11.101 -7.040 20.787 1.00 87.81 232 ARG A CA 1
ATOM 1837 C C . ARG A 1 232 ? -12.256 -7.469 21.692 1.00 87.81 232 ARG A C 1
ATOM 1839 O O . ARG A 1 232 ? -12.042 -8.300 22.566 1.00 87.81 232 ARG A O 1
ATOM 1846 N N . LEU A 1 233 ? -13.476 -6.988 21.440 1.00 88.19 233 LEU A N 1
ATOM 1847 C CA . LEU A 1 233 ? -14.663 -7.407 22.197 1.00 88.19 233 LEU A CA 1
ATOM 1848 C C . LEU A 1 233 ? -14.933 -8.911 22.047 1.00 88.19 233 LEU A C 1
ATOM 1850 O O . LEU A 1 233 ? -15.252 -9.571 23.031 1.00 88.19 233 LEU A O 1
ATOM 1854 N N . THR A 1 234 ? -14.725 -9.484 20.857 1.00 85.56 234 THR A N 1
ATOM 1855 C CA . THR A 1 234 ? -14.900 -10.937 20.647 1.00 85.56 234 THR A CA 1
ATOM 1856 C C . THR A 1 234 ? -13.878 -11.806 21.387 1.00 85.56 234 THR A C 1
ATOM 1858 O O . THR A 1 234 ? -14.104 -12.997 21.556 1.00 85.56 234 THR A O 1
ATOM 1861 N N . GLN A 1 235 ? -12.756 -11.236 21.845 1.00 85.19 235 GLN A N 1
ATOM 1862 C CA . GLN A 1 235 ? -11.766 -11.966 22.648 1.00 85.19 235 GLN A CA 1
ATOM 1863 C C . GLN A 1 235 ? -12.155 -12.043 24.130 1.00 85.19 235 GLN A C 1
ATOM 1865 O O . GLN A 1 235 ? -11.685 -12.933 24.833 1.00 85.19 235 GLN A O 1
ATOM 1870 N N . THR A 1 236 ? -12.991 -11.118 24.611 1.00 89.94 236 THR A N 1
ATOM 1871 C CA . THR A 1 236 ? -13.402 -11.031 26.021 1.00 89.94 236 THR A CA 1
ATOM 1872 C C . THR A 1 236 ? -14.836 -11.497 26.255 1.00 89.94 236 THR A C 1
ATOM 1874 O O . THR A 1 236 ? -15.147 -11.969 27.345 1.00 89.94 236 THR A O 1
ATOM 1877 N N . TYR A 1 237 ? -15.708 -11.377 25.252 1.00 86.06 237 TYR A N 1
ATOM 1878 C CA . TYR A 1 237 ? -17.132 -11.684 25.355 1.00 86.06 237 TYR A CA 1
ATOM 1879 C C . TYR A 1 237 ? -17.521 -12.828 24.417 1.00 86.06 237 TYR A C 1
ATOM 1881 O O . TYR A 1 237 ? -17.281 -12.759 23.214 1.00 86.06 237 TYR A O 1
ATOM 1889 N N . LEU A 1 238 ? -18.175 -13.858 24.963 1.00 87.19 238 LEU A N 1
ATOM 1890 C CA . LEU A 1 238 ? -18.758 -14.951 24.174 1.00 87.19 238 LEU A CA 1
ATOM 1891 C C . LEU A 1 238 ? -20.054 -14.514 23.471 1.00 87.19 238 LEU A C 1
ATOM 1893 O O . LEU A 1 238 ? -20.303 -14.870 22.324 1.00 87.19 238 LEU A O 1
ATOM 1897 N N . THR A 1 239 ? -20.875 -13.733 24.172 1.00 86.75 239 THR A N 1
ATOM 1898 C CA . THR A 1 239 ? -22.136 -13.171 23.681 1.00 86.75 239 THR A CA 1
ATOM 1899 C C . THR A 1 239 ? -22.182 -11.697 24.050 1.00 86.75 239 THR A C 1
ATOM 1901 O O . THR A 1 239 ? -21.954 -11.357 25.211 1.00 86.75 239 THR A O 1
ATOM 1904 N N . LEU A 1 240 ? -22.482 -10.831 23.085 1.00 88.75 240 LEU A N 1
ATOM 1905 C CA . LEU A 1 240 ? -22.574 -9.388 23.291 1.00 88.75 240 LEU A CA 1
ATOM 1906 C C . LEU A 1 240 ? -23.727 -8.838 22.449 1.00 88.75 240 LEU A C 1
ATOM 1908 O O . LEU A 1 240 ? -23.891 -9.246 21.296 1.00 88.75 240 LEU A O 1
ATOM 1912 N N . SER A 1 241 ? -24.542 -7.951 23.020 1.00 91.25 241 SER A N 1
ATOM 1913 C CA . SER A 1 241 ? -25.641 -7.333 22.277 1.00 91.25 241 SER A CA 1
ATOM 1914 C C . SER A 1 241 ? -25.108 -6.312 21.260 1.00 91.25 241 SER A C 1
ATOM 1916 O O . SER A 1 241 ? -24.016 -5.763 21.417 1.00 91.25 241 SER A O 1
ATOM 1918 N N . LEU A 1 242 ? -25.881 -6.027 20.206 1.00 90.38 242 LEU A N 1
ATOM 1919 C CA . LEU A 1 242 ? -25.513 -4.996 19.225 1.00 90.38 242 LEU A CA 1
ATOM 1920 C C . LEU A 1 242 ? -25.476 -3.586 19.841 1.00 90.38 242 LEU A C 1
ATOM 1922 O O . LEU A 1 242 ? -24.721 -2.737 19.369 1.00 90.38 242 LEU A O 1
ATOM 1926 N N . GLU A 1 243 ? -26.254 -3.344 20.897 1.00 91.25 243 GLU A N 1
ATOM 1927 C CA . GLU A 1 243 ? -26.276 -2.079 21.643 1.00 91.25 243 GLU A CA 1
ATOM 1928 C C . GLU A 1 243 ? -24.993 -1.888 22.462 1.00 91.25 243 GLU A C 1
ATOM 1930 O O . GLU A 1 243 ? -24.381 -0.817 22.418 1.00 91.25 243 GLU A O 1
ATOM 1935 N N . ASP A 1 244 ? -24.528 -2.946 23.132 1.00 89.44 244 ASP A N 1
ATOM 1936 C CA . ASP A 1 244 ? -23.271 -2.931 23.888 1.00 89.44 244 ASP A CA 1
ATOM 1937 C C . ASP A 1 244 ? -22.062 -2.767 22.962 1.00 89.44 244 ASP A C 1
ATOM 1939 O O . ASP A 1 244 ? -21.117 -2.044 23.290 1.00 89.44 244 ASP A O 1
ATOM 1943 N N . ILE A 1 245 ? -22.093 -3.394 21.777 1.00 89.62 245 ILE A N 1
ATOM 1944 C CA . ILE A 1 245 ? -21.068 -3.197 20.741 1.00 89.62 245 ILE A CA 1
ATOM 1945 C C . ILE A 1 245 ? -21.072 -1.743 20.271 1.00 89.62 245 ILE A C 1
ATOM 1947 O O . ILE A 1 245 ? -20.011 -1.121 20.224 1.00 89.62 245 ILE A O 1
ATOM 1951 N N . ALA A 1 246 ? -22.240 -1.188 19.934 1.00 89.69 246 ALA A N 1
ATOM 1952 C CA . ALA A 1 246 ? -22.328 0.190 19.462 1.00 89.69 246 ALA A CA 1
ATOM 1953 C C . ALA A 1 246 ? -21.781 1.173 20.508 1.00 89.69 246 ALA A C 1
ATOM 1955 O O . ALA A 1 246 ? -20.933 2.006 20.189 1.00 89.69 246 ALA A O 1
ATOM 1956 N N . SER A 1 247 ? -22.168 0.991 21.771 1.00 89.00 247 SER A N 1
ATOM 1957 C CA . SER A 1 247 ? -21.718 1.828 22.887 1.00 89.00 247 SER A CA 1
ATOM 1958 C C . SER A 1 247 ? -20.211 1.704 23.135 1.00 89.00 247 SER A C 1
ATOM 1960 O O . SER A 1 247 ? -19.519 2.709 23.291 1.00 89.00 247 SER A O 1
ATOM 1962 N N . SER A 1 248 ? -19.671 0.481 23.107 1.00 85.69 248 SER A N 1
ATOM 1963 C CA . SER A 1 248 ? -18.247 0.219 23.367 1.00 85.69 248 SER A CA 1
ATOM 1964 C C . SER A 1 248 ? -17.321 0.740 22.267 1.00 85.69 248 SER A C 1
ATOM 1966 O O . SER A 1 248 ? -16.163 1.057 22.532 1.00 85.69 248 SER A O 1
ATOM 1968 N N . VAL A 1 249 ? -17.805 0.810 21.023 1.00 85.69 249 VAL A N 1
ATOM 1969 C CA . VAL A 1 249 ? -17.014 1.237 19.857 1.00 85.69 249 VAL A CA 1
ATOM 1970 C C . VAL A 1 249 ? -17.383 2.656 19.397 1.00 85.69 249 VAL A C 1
ATOM 1972 O O . VAL A 1 249 ? -16.960 3.084 18.329 1.00 85.69 249 VAL A O 1
ATOM 1975 N N . GLN A 1 250 ? -18.126 3.418 20.208 1.00 85.69 250 GLN A N 1
ATOM 1976 C CA . GLN A 1 250 ? -18.514 4.804 19.901 1.00 85.69 250 GLN A CA 1
ATOM 1977 C C . GLN A 1 250 ? -19.282 4.928 18.564 1.00 85.69 250 GLN A C 1
ATOM 1979 O O . GLN A 1 250 ? -19.071 5.865 17.794 1.00 85.69 250 GLN A O 1
ATOM 1984 N N . LEU A 1 251 ? -20.151 3.958 18.259 1.00 86.81 251 LEU A N 1
ATOM 1985 C CA . LEU A 1 251 ? -21.095 4.021 17.140 1.00 86.81 251 LEU A CA 1
ATOM 1986 C C . LEU A 1 251 ? -22.429 4.602 17.613 1.00 86.81 251 LEU A C 1
ATOM 1988 O O . LEU A 1 251 ? -22.856 4.365 18.742 1.00 86.81 251 LEU A O 1
ATOM 1992 N N . ASN A 1 252 ? -23.119 5.323 16.730 1.00 84.31 252 ASN A N 1
ATOM 1993 C CA . ASN A 1 252 ? -24.348 6.026 17.100 1.00 84.31 252 ASN A CA 1
ATOM 1994 C C . ASN A 1 252 ? -25.559 5.093 17.148 1.00 84.31 252 ASN A C 1
ATOM 1996 O O . ASN A 1 252 ? -26.526 5.368 17.856 1.00 84.31 252 ASN A O 1
ATOM 2000 N N . THR A 1 253 ? -25.543 4.011 16.360 1.00 88.88 253 THR A N 1
ATOM 2001 C CA . THR A 1 253 ? -26.691 3.104 16.251 1.00 88.88 253 THR A CA 1
ATOM 2002 C C . THR A 1 253 ? -26.291 1.626 16.263 1.00 88.88 253 THR A C 1
ATOM 2004 O O . THR A 1 253 ? -25.255 1.252 15.707 1.00 88.88 253 THR A O 1
ATOM 2007 N N . PRO A 1 254 ? -27.150 0.737 16.799 1.00 88.00 254 PRO A N 1
ATOM 2008 C CA . PRO A 1 254 ? -26.924 -0.709 16.737 1.00 88.00 254 PRO A CA 1
ATOM 2009 C C . PRO A 1 254 ? -26.932 -1.246 15.294 1.00 88.00 254 PRO A C 1
ATOM 2011 O O . PRO A 1 254 ? -26.280 -2.245 15.004 1.00 88.00 254 PRO A O 1
ATOM 2014 N N . LYS A 1 255 ? -27.603 -0.554 14.361 1.00 89.56 255 LYS A N 1
ATOM 2015 C CA . LYS A 1 255 ? -27.593 -0.893 12.926 1.00 89.56 255 LYS A CA 1
ATOM 2016 C C . LYS A 1 255 ? -26.219 -0.693 12.282 1.00 89.56 255 LYS A C 1
ATOM 2018 O O . LYS A 1 255 ? -25.824 -1.471 11.417 1.00 89.56 255 LYS A O 1
ATOM 2023 N N . GLU A 1 256 ? -25.479 0.339 12.688 1.00 86.25 256 GLU A N 1
ATOM 2024 C CA . GLU A 1 256 ? -24.094 0.528 12.238 1.00 86.25 256 GLU A CA 1
ATOM 2025 C C . GLU A 1 256 ? -23.202 -0.602 12.754 1.00 86.25 256 GLU A C 1
ATOM 2027 O O . GLU A 1 256 ? -22.418 -1.164 11.985 1.00 86.25 256 GLU A O 1
ATOM 2032 N N . ALA A 1 257 ? -23.370 -0.992 14.022 1.00 87.25 257 ALA A N 1
ATOM 2033 C CA . ALA A 1 257 ? -22.651 -2.123 14.603 1.00 87.25 257 ALA A CA 1
ATOM 2034 C C . ALA A 1 257 ? -22.939 -3.425 13.835 1.00 87.25 257 ALA A C 1
ATOM 2036 O O . ALA A 1 257 ? -22.001 -4.117 13.436 1.00 87.25 257 ALA A O 1
ATOM 2037 N N . GLU A 1 258 ? -24.209 -3.710 13.536 1.00 89.31 258 GLU A N 1
ATOM 2038 C CA . GLU A 1 258 ? -24.621 -4.849 12.706 1.00 89.31 258 GLU A CA 1
ATOM 2039 C C . GLU A 1 258 ? -23.929 -4.830 11.334 1.00 89.31 258 GLU A C 1
ATOM 2041 O O . GLU A 1 258 ? -23.327 -5.822 10.917 1.00 89.31 258 GLU A O 1
ATOM 2046 N N . MET A 1 259 ? -23.927 -3.682 10.650 1.00 88.44 259 MET A N 1
ATOM 2047 C CA . MET A 1 259 ? -23.283 -3.532 9.342 1.00 88.44 259 MET A CA 1
ATOM 2048 C C . MET A 1 259 ? -21.771 -3.791 9.400 1.00 88.44 259 MET A C 1
ATOM 2050 O O . MET A 1 259 ? -21.214 -4.434 8.501 1.00 88.44 259 MET A O 1
ATOM 2054 N N . HIS A 1 260 ? -21.091 -3.305 10.442 1.00 86.75 260 HIS A N 1
ATOM 2055 C CA . HIS A 1 260 ? -19.666 -3.555 10.646 1.00 86.75 260 HIS A CA 1
ATOM 2056 C C . HIS A 1 260 ? -19.380 -5.038 10.897 1.00 86.75 260 HIS A C 1
ATOM 2058 O O . HIS A 1 260 ? -18.466 -5.586 10.275 1.00 86.75 260 HIS A O 1
ATOM 2064 N N . VAL A 1 261 ? -20.188 -5.702 11.727 1.00 87.44 261 VAL A N 1
ATOM 2065 C CA . VAL A 1 261 ? -20.072 -7.142 12.005 1.00 87.44 261 VAL A CA 1
ATOM 2066 C C . VAL A 1 261 ? -20.300 -7.965 10.733 1.00 87.44 261 VAL A C 1
ATOM 2068 O O . VAL A 1 261 ? -19.467 -8.805 10.389 1.00 87.44 261 VAL A O 1
ATOM 2071 N N . LEU A 1 262 ? -21.353 -7.679 9.963 1.00 86.75 262 LEU A N 1
ATOM 2072 C CA . LEU A 1 262 ? -21.632 -8.372 8.698 1.00 86.75 262 LEU A CA 1
ATOM 2073 C C . LEU A 1 262 ? -20.486 -8.216 7.691 1.00 86.75 262 LEU A C 1
ATOM 2075 O O . LEU A 1 262 ? -20.076 -9.184 7.046 1.00 86.75 262 LEU A O 1
ATOM 2079 N N . ARG A 1 263 ? -19.910 -7.011 7.583 1.00 84.62 263 ARG A N 1
ATOM 2080 C CA . ARG A 1 263 ? -18.745 -6.763 6.721 1.00 84.62 263 ARG A CA 1
ATOM 2081 C C . ARG A 1 263 ? -17.529 -7.576 7.166 1.00 84.62 263 ARG A C 1
ATOM 2083 O O . ARG A 1 263 ? -16.770 -8.035 6.316 1.00 84.62 263 ARG A O 1
ATOM 2090 N N . MET A 1 264 ? -17.331 -7.765 8.469 1.00 82.25 264 MET A N 1
ATOM 2091 C CA . MET A 1 264 ? -16.236 -8.584 8.995 1.00 82.25 264 MET A CA 1
ATOM 2092 C C . MET A 1 264 ? -16.396 -10.059 8.619 1.00 82.25 264 MET A C 1
ATOM 2094 O O . MET A 1 264 ? -15.433 -10.654 8.134 1.00 82.25 264 MET A O 1
ATOM 2098 N N . VAL A 1 265 ? -17.604 -10.615 8.748 1.00 78.62 265 VAL A N 1
ATOM 2099 C CA . VAL A 1 265 ? -17.905 -12.006 8.355 1.00 78.62 265 VAL A CA 1
ATOM 2100 C C . VAL A 1 265 ? -17.723 -12.207 6.847 1.00 78.62 265 VAL A C 1
ATOM 2102 O O . VAL A 1 265 ? -17.070 -13.160 6.422 1.00 78.62 265 VAL A O 1
ATOM 2105 N N . GLY A 1 266 ? -18.220 -11.272 6.029 1.00 70.19 266 GLY A N 1
ATOM 2106 C CA . GLY A 1 266 ? -18.067 -11.332 4.572 1.00 70.19 266 GLY A CA 1
ATOM 2107 C C . GLY A 1 266 ? -16.606 -11.286 4.106 1.00 70.19 266 GLY A C 1
ATOM 2108 O O . GLY A 1 266 ? -16.250 -11.942 3.130 1.00 70.19 266 GLY A O 1
ATOM 2109 N N . VAL A 1 267 ? -15.740 -10.558 4.820 1.00 62.00 267 VAL A N 1
ATOM 2110 C CA . VAL A 1 267 ? -14.298 -10.502 4.523 1.00 62.00 267 VAL A CA 1
ATOM 2111 C C . VAL A 1 267 ? -13.573 -11.776 4.974 1.00 62.00 267 VAL A C 1
ATOM 2113 O O . VAL A 1 267 ? -12.709 -12.245 4.235 1.00 62.00 267 VAL A O 1
ATOM 2116 N N . CYS A 1 268 ? -13.925 -12.379 6.117 1.00 55.19 268 CYS A N 1
ATOM 2117 C CA . CYS A 1 268 ? -13.347 -13.666 6.547 1.00 55.19 268 CYS A CA 1
ATOM 2118 C C . CYS A 1 268 ? -13.561 -14.768 5.500 1.00 55.19 268 CYS A C 1
ATOM 2120 O O . CYS A 1 268 ? -12.607 -15.450 5.130 1.00 55.19 268 CYS A O 1
ATOM 2122 N N . MET A 1 269 ? -14.761 -14.856 4.915 1.00 43.09 269 MET A N 1
ATOM 2123 C CA . MET A 1 269 ? -15.060 -15.844 3.867 1.00 43.09 269 MET A CA 1
ATOM 2124 C C . MET A 1 269 ? -14.207 -15.688 2.596 1.00 43.09 269 MET A C 1
ATOM 2126 O O . MET A 1 269 ? -13.969 -16.664 1.893 1.00 43.09 269 MET A O 1
ATOM 2130 N N . GLN A 1 270 ? -13.728 -14.478 2.290 1.00 47.72 270 GLN A N 1
ATOM 2131 C CA . GLN A 1 270 ? -12.856 -14.218 1.135 1.00 47.72 270 GLN A CA 1
ATOM 2132 C C . GLN A 1 270 ? -11.362 -14.359 1.456 1.00 47.72 270 GLN A C 1
ATOM 2134 O O . GLN A 1 270 ? -10.553 -14.501 0.541 1.00 47.72 270 GLN A O 1
ATOM 2139 N N . SER A 1 271 ? -10.993 -14.284 2.738 1.00 46.28 271 SER A N 1
ATOM 2140 C CA . SER A 1 271 ? -9.596 -14.272 3.196 1.00 46.28 271 SER A CA 1
ATOM 2141 C C . SER A 1 271 ? -9.054 -15.670 3.505 1.00 46.28 271 SER A C 1
ATOM 2143 O O . SER A 1 271 ? -7.843 -15.825 3.607 1.00 46.28 271 SER A O 1
ATOM 2145 N N . GLY A 1 272 ? -9.926 -16.678 3.636 1.00 38.81 272 GLY A N 1
ATOM 2146 C CA . GLY A 1 272 ? -9.536 -18.046 3.998 1.00 38.81 272 GLY A CA 1
ATOM 2147 C C . GLY A 1 272 ? -9.121 -18.220 5.464 1.00 38.81 272 GLY A C 1
ATOM 2148 O O . GLY A 1 272 ? -8.639 -19.287 5.820 1.00 38.81 272 GLY A O 1
ATOM 2149 N N . ASP A 1 273 ? -9.318 -17.197 6.300 1.00 36.88 273 ASP A N 1
ATOM 2150 C CA . ASP A 1 273 ? -9.021 -17.243 7.731 1.00 36.88 273 ASP A CA 1
ATOM 2151 C C . ASP A 1 273 ? -10.297 -17.641 8.498 1.00 36.88 273 ASP A C 1
ATOM 2153 O O . ASP A 1 273 ? -11.170 -16.799 8.754 1.00 36.88 273 ASP A O 1
ATOM 2157 N N . LEU A 1 274 ? -10.392 -18.935 8.817 1.00 34.31 274 LEU A N 1
ATOM 2158 C CA . LEU A 1 274 ? -11.265 -19.544 9.826 1.00 34.31 274 LEU A CA 1
ATOM 2159 C C . LEU A 1 274 ? -10.379 -20.314 10.808 1.00 34.31 274 LEU A C 1
ATOM 2161 O O . LEU A 1 274 ? -9.519 -21.083 10.322 1.00 34.31 274 LEU A O 1
#

Sequence (274 aa):
MCVPCDYQIELFRFVLPRAKLSNLFVCAVLNVCRVLKNEVMQLNAPIRGIAPLRAAVRKIQTSSEQLTPLHAEYLMLCLLAKQYKAGLSVLEDDIFEVDQPKDLFLYCYYGAMIYIGLKKFRKALELLHNAVTAPMSSLNAITVEAYKKYVLVSLIQSGQVPSFPKYTSSTAQRNLKNHTQIYVDLSTCYGTGSYSDLETFIQSNAEAFQTDNNFGLVKQVLSSMYKRNIQRLTQTYLTLSLEDIASSVQLN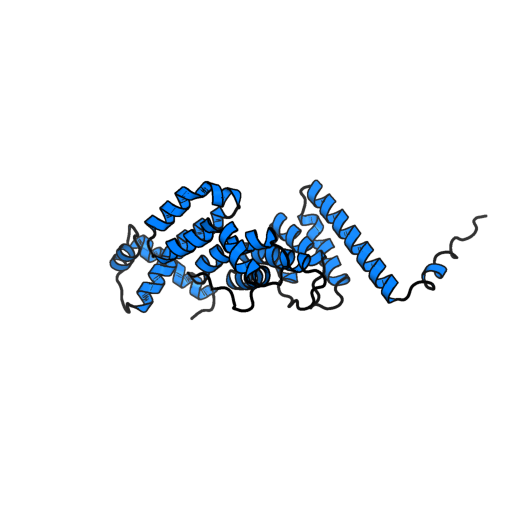TPKEAEMHVLRMVGVCMQSGDL

Radius of gyration: 24.44 Å; chains: 1; bounding box: 65×38×86 Å

InterPro domains:
  IPR000717 Proteasome component (PCI) domain [PF01399] (204-265)
  IPR000717 Proteasome component (PCI) domain [PS50250] (120-274)
  IPR050756 COP9 signalosome complex subunit 3 [PTHR10758] (29-265)
  IPR055089 COP9 signalosome complex subunit 3, N-terminal helical repeats [PF22788] (29-170)